Protein AF-A0A352LZF1-F1 (afdb_monomer_lite)

pLDDT: mean 71.46, std 20.77, range [22.31, 94.44]

Foldseek 3Di:
DDCPDPPPPPPDDDDDDDPDDPPPPPQLLCQCVPPHDVSLVVLLVVLLVCVVVVVLVVSLVSLVSSVRNPPPVSVVVCCVQQVSLLSNLSSCVSVVVLVSSLVSLVVCLLPALSSLLSNLVSCVVVLVLVVNVVSCPSVVDLPPDDHSNCVNDCVPVRSSLSSLLSQLSSLVSDPDDPVSLVSNVVSLVVNVVPDDPPPDPDPVSVVSNVVSVVVNPDD

Secondary structure (DSSP, 8-state):
-----SSSSSS------------TT--GGGHHHHHHHHHHHHHHHHHHHHHHTT-HHHHHHHHHHHHTT--HHHHHHHHHHH-HHHHHHHHHHHTT-HHHHHHHHHTTTTT-HHHHHHHHHHHHHHT-HHHHHHHTTT-TTGGG---TTTTT--S-TTHHHHHHHHHHHHHHHS---HHHHHHHHHHHHHHHHH--TTT---HHHHHHHHHHHHHHH--

Radius of gyration: 19.44 Å; chains: 1; bounding box: 55×42×48 Å

Structure (mmCIF, N/CA/C/O backbone):
data_AF-A0A352LZF1-F1
#
_entry.id   AF-A0A352LZF1-F1
#
loop_
_atom_site.group_PDB
_atom_site.id
_atom_site.type_symbol
_atom_site.label_atom_id
_atom_site.label_alt_id
_atom_site.label_comp_id
_atom_site.label_asym_id
_atom_site.label_entity_id
_atom_site.label_seq_id
_atom_site.pdbx_PDB_ins_code
_atom_site.Cartn_x
_atom_site.Cartn_y
_atom_site.Cartn_z
_atom_site.occupancy
_atom_site.B_iso_or_equiv
_atom_site.auth_seq_id
_atom_site.auth_comp_id
_atom_site.auth_asym_id
_atom_site.auth_atom_id
_atom_site.pdbx_PDB_model_num
ATOM 1 N N . MET A 1 1 ? -31.158 -10.469 12.201 1.00 31.23 1 MET A N 1
ATOM 2 C CA . MET A 1 1 ? -30.566 -11.363 11.182 1.00 31.23 1 MET A CA 1
ATOM 3 C C . MET A 1 1 ? -29.660 -10.508 10.314 1.00 31.23 1 MET A C 1
ATOM 5 O O . MET A 1 1 ? -30.127 -9.525 9.759 1.00 31.23 1 MET A O 1
ATOM 9 N N . ARG A 1 2 ? -28.351 -10.776 10.367 1.00 32.62 2 ARG A N 1
ATOM 10 C CA . ARG A 1 2 ? -27.276 -9.949 9.797 1.00 32.62 2 ARG A CA 1
ATOM 11 C C . ARG A 1 2 ? -27.271 -10.082 8.274 1.00 32.62 2 ARG A C 1
ATOM 13 O O . ARG A 1 2 ? -27.079 -11.184 7.767 1.00 32.62 2 ARG A O 1
ATOM 20 N N . ASN A 1 3 ? -27.461 -8.966 7.573 1.00 28.36 3 ASN A N 1
ATOM 21 C CA . ASN A 1 3 ? -27.308 -8.857 6.124 1.00 28.36 3 ASN A CA 1
ATOM 22 C C . ASN A 1 3 ? -25.836 -9.078 5.735 1.00 28.36 3 ASN A C 1
ATOM 24 O O . ASN A 1 3 ? -25.074 -8.134 5.569 1.00 28.36 3 ASN A O 1
ATOM 28 N N . ASN A 1 4 ? -25.439 -10.339 5.574 1.00 32.72 4 ASN A N 1
ATOM 29 C CA . ASN A 1 4 ? -24.130 -10.753 5.056 1.00 32.72 4 ASN A CA 1
ATOM 30 C C . ASN A 1 4 ? -24.046 -10.682 3.513 1.00 32.72 4 ASN A C 1
ATOM 32 O O . ASN A 1 4 ? -23.219 -11.365 2.921 1.00 32.72 4 ASN A O 1
ATOM 36 N N . PHE A 1 5 ? -24.901 -9.905 2.841 1.00 32.06 5 PHE A N 1
ATOM 37 C CA . PHE A 1 5 ? -25.119 -10.056 1.394 1.00 32.06 5 PHE A CA 1
ATOM 38 C C . PHE A 1 5 ? -24.524 -8.959 0.500 1.00 32.06 5 PHE A C 1
ATOM 40 O O . PHE A 1 5 ? -24.598 -9.082 -0.716 1.00 32.06 5 PHE A O 1
ATOM 47 N N . PHE A 1 6 ? -23.908 -7.910 1.058 1.00 29.72 6 PHE A N 1
ATOM 48 C CA . PHE A 1 6 ? -23.415 -6.783 0.247 1.00 29.72 6 PHE A CA 1
ATOM 49 C C . PHE A 1 6 ? -21.896 -6.736 0.024 1.00 29.72 6 PHE A C 1
ATOM 51 O O . PHE A 1 6 ? -21.447 -5.974 -0.825 1.00 29.72 6 PHE A O 1
ATOM 58 N N . LEU A 1 7 ? -21.097 -7.557 0.718 1.00 34.00 7 LEU A N 1
ATOM 59 C CA . LEU A 1 7 ? -19.628 -7.478 0.630 1.00 34.00 7 LEU A CA 1
ATOM 60 C C . LEU A 1 7 ? -18.993 -8.429 -0.401 1.00 34.00 7 LEU A C 1
ATOM 62 O O . LEU A 1 7 ? -17.784 -8.403 -0.597 1.00 34.00 7 LEU A O 1
ATOM 66 N N . THR A 1 8 ? -19.786 -9.276 -1.059 1.00 33.69 8 THR A N 1
ATOM 67 C CA . THR A 1 8 ? -19.284 -10.334 -1.958 1.00 33.69 8 THR A CA 1
ATOM 68 C C . THR A 1 8 ? -19.383 -9.971 -3.445 1.00 33.69 8 THR A C 1
ATOM 70 O O . THR A 1 8 ? -18.874 -10.703 -4.286 1.00 33.69 8 THR A O 1
ATOM 73 N N . LEU A 1 9 ? -20.015 -8.843 -3.791 1.00 29.75 9 LEU A N 1
ATOM 74 C CA . LEU A 1 9 ? -20.452 -8.532 -5.162 1.00 29.75 9 LEU A CA 1
ATOM 75 C C . LEU A 1 9 ? -19.549 -7.564 -5.952 1.00 29.75 9 LEU A C 1
ATOM 77 O O . LEU A 1 9 ? -19.931 -7.144 -7.037 1.00 29.75 9 LEU A O 1
ATOM 81 N N . LEU A 1 10 ? -18.344 -7.247 -5.462 1.00 33.12 10 LEU A N 1
ATOM 82 C CA . LEU A 1 10 ? -17.377 -6.398 -6.186 1.00 33.12 10 LEU A CA 1
ATOM 83 C C . LEU A 1 10 ? -16.006 -7.053 -6.448 1.00 33.12 10 LEU A C 1
ATOM 85 O O . LEU A 1 10 ? -15.121 -6.386 -6.967 1.00 33.12 10 LEU A O 1
ATOM 89 N N . PHE A 1 11 ? -15.822 -8.343 -6.131 1.00 34.44 11 PHE A N 1
ATOM 90 C CA . PHE A 1 11 ? -14.497 -8.993 -6.180 1.00 34.44 11 PHE A CA 1
ATOM 91 C C . PHE A 1 11 ? -14.403 -10.314 -6.965 1.00 34.44 11 PHE A C 1
ATOM 93 O O . PHE A 1 11 ? -13.319 -10.883 -7.039 1.00 34.44 11 PHE A O 1
ATOM 100 N N . PHE A 1 12 ? -15.486 -10.819 -7.567 1.00 35.50 12 PHE A N 1
ATOM 101 C CA . PHE A 1 12 ? -15.472 -12.141 -8.211 1.00 35.50 12 PHE A CA 1
ATOM 102 C C . PHE A 1 12 ? -16.016 -12.140 -9.642 1.00 35.50 12 PHE A C 1
ATOM 104 O O . PHE A 1 12 ? -17.206 -12.331 -9.873 1.00 35.50 12 PHE A O 1
ATOM 111 N N . SER A 1 13 ? -15.101 -12.030 -10.602 1.00 26.08 13 SER A N 1
ATOM 112 C CA . SER A 1 13 ? -15.199 -12.633 -11.939 1.00 26.08 13 SER A CA 1
ATOM 113 C C . SER A 1 13 ? -13.826 -12.533 -12.608 1.00 26.08 13 SER A C 1
ATOM 115 O O . SER A 1 13 ? -13.277 -11.442 -12.643 1.00 26.08 13 SER A O 1
ATOM 117 N N . LEU A 1 14 ? -13.201 -13.546 -13.196 1.00 28.53 14 LEU A N 1
ATOM 118 C CA . LEU A 1 14 ? -13.430 -14.984 -13.301 1.00 28.53 14 LEU A CA 1
ATOM 119 C C . LEU A 1 14 ? -12.108 -15.538 -13.870 1.00 28.53 14 LEU A C 1
ATOM 121 O O . LEU A 1 14 ? -11.497 -14.922 -14.738 1.00 28.53 14 LEU A O 1
ATOM 125 N N . PHE A 1 15 ? -11.662 -16.673 -13.344 1.00 31.55 15 PHE A N 1
ATOM 126 C CA . PHE A 1 15 ? -10.419 -17.360 -13.684 1.00 31.55 15 PHE A CA 1
ATOM 127 C C . PHE A 1 15 ? -10.352 -17.840 -15.144 1.00 31.55 15 PHE A C 1
ATOM 129 O O . PHE A 1 15 ? -11.295 -18.459 -15.632 1.00 31.55 15 PHE A O 1
ATOM 136 N N . ALA A 1 16 ? -9.166 -17.713 -15.749 1.00 25.42 16 ALA A N 1
ATOM 137 C CA . ALA A 1 16 ? -8.570 -18.727 -16.623 1.00 25.42 16 ALA A CA 1
ATOM 138 C C . ALA A 1 16 ? -7.035 -18.580 -16.581 1.00 25.42 16 ALA A C 1
ATOM 140 O O . ALA A 1 16 ? -6.449 -17.755 -17.277 1.00 25.42 16 ALA A O 1
ATOM 141 N N . ILE A 1 17 ? -6.386 -19.366 -15.718 1.00 31.47 17 ILE A N 1
ATOM 142 C CA . ILE A 1 17 ? -4.925 -19.477 -15.646 1.00 31.47 17 ILE A CA 1
ATOM 143 C C . ILE A 1 17 ? -4.467 -20.293 -16.856 1.00 31.47 17 ILE A C 1
ATOM 145 O O . ILE A 1 17 ? -4.649 -21.508 -16.907 1.00 31.47 17 ILE A O 1
ATOM 149 N N . SER A 1 18 ? -3.868 -19.619 -17.833 1.00 22.31 18 SER A N 1
ATOM 150 C CA . SER A 1 18 ? -2.993 -20.261 -18.808 1.00 22.31 18 SER A CA 1
ATOM 151 C C . SER A 1 18 ? -1.633 -20.464 -18.144 1.00 22.31 18 SER A C 1
ATOM 153 O O . SER A 1 18 ? -0.875 -19.510 -17.978 1.00 22.31 18 SER A O 1
ATOM 155 N N . CYS A 1 19 ? -1.311 -21.703 -17.764 1.00 27.88 19 CYS A N 1
ATOM 156 C CA . CYS A 1 19 ? 0.053 -22.112 -17.437 1.00 27.88 19 CYS A CA 1
ATOM 157 C C . CYS A 1 19 ? 0.935 -22.021 -18.693 1.00 27.88 19 CYS A C 1
ATOM 159 O O . CYS A 1 19 ? 1.209 -23.037 -19.329 1.00 27.88 19 CYS A O 1
ATOM 161 N N . ASN A 1 20 ? 1.399 -20.825 -19.053 1.00 26.30 20 ASN A N 1
ATOM 162 C CA . ASN A 1 20 ? 2.531 -20.710 -19.960 1.00 26.30 20 ASN A CA 1
ATOM 163 C C . ASN A 1 20 ? 3.813 -20.767 -19.136 1.00 26.30 20 ASN A C 1
ATOM 165 O O . ASN A 1 20 ? 4.087 -19.901 -18.307 1.00 26.30 20 ASN A O 1
ATOM 169 N N . LYS A 1 21 ? 4.572 -21.843 -19.372 1.00 26.28 21 LYS A N 1
ATOM 170 C CA . LYS A 1 21 ? 6.002 -21.942 -19.082 1.00 26.28 21 LYS A CA 1
ATOM 171 C C . LYS A 1 21 ? 6.657 -20.605 -19.427 1.00 26.28 21 LYS A C 1
ATOM 173 O O . LYS A 1 21 ? 6.619 -20.187 -20.580 1.00 26.28 21 LYS A O 1
ATOM 178 N N . ILE A 1 22 ? 7.247 -19.959 -18.430 1.00 32.88 22 ILE A N 1
ATOM 179 C CA . ILE A 1 22 ? 8.225 -18.902 -18.662 1.00 32.88 22 ILE A CA 1
ATOM 180 C C . ILE A 1 22 ? 9.409 -19.600 -19.333 1.00 32.88 22 ILE A C 1
ATOM 182 O O . ILE A 1 22 ? 10.084 -20.414 -18.698 1.00 32.88 22 ILE A O 1
ATOM 186 N N . ASP A 1 23 ? 9.581 -19.364 -20.634 1.00 27.83 23 ASP A N 1
ATOM 187 C CA . ASP A 1 23 ? 10.744 -19.827 -21.381 1.00 27.83 23 ASP A CA 1
ATOM 188 C C . ASP A 1 23 ? 12.005 -19.283 -20.706 1.00 27.83 23 ASP A C 1
ATOM 190 O O . ASP A 1 23 ? 12.178 -18.082 -20.495 1.00 27.83 23 ASP A O 1
ATOM 194 N N . THR A 1 24 ? 12.902 -20.195 -20.353 1.00 32.25 24 THR A N 1
ATOM 195 C CA . THR A 1 24 ? 14.164 -19.940 -19.647 1.00 32.25 24 THR A CA 1
ATOM 196 C C . THR A 1 24 ? 15.190 -19.125 -20.447 1.00 32.25 24 THR A C 1
ATOM 198 O O . THR A 1 24 ? 16.292 -18.897 -19.954 1.00 32.25 24 THR A O 1
ATOM 201 N N . ASP A 1 25 ? 14.833 -18.633 -21.636 1.00 32.09 25 ASP A N 1
ATOM 202 C CA . ASP A 1 25 ? 15.684 -17.778 -22.472 1.00 32.09 25 ASP A CA 1
ATOM 203 C C . ASP A 1 25 ? 15.512 -16.273 -22.189 1.00 32.09 25 ASP A C 1
ATOM 205 O O . ASP A 1 25 ? 16.363 -15.466 -22.571 1.00 32.09 25 ASP A O 1
ATOM 209 N N . SER A 1 26 ? 14.477 -15.871 -21.444 1.00 37.47 26 SER A N 1
ATOM 210 C CA . SER A 1 26 ? 14.280 -14.493 -20.972 1.00 37.47 26 SER A CA 1
ATOM 211 C C . SER A 1 26 ? 14.726 -14.343 -19.516 1.00 37.47 26 SER A C 1
ATOM 213 O O . SER A 1 26 ? 13.911 -14.139 -18.619 1.00 37.47 26 SER A O 1
ATOM 215 N N . ASN A 1 27 ? 16.026 -14.492 -19.257 1.00 37.56 27 ASN A N 1
ATOM 216 C CA . ASN A 1 27 ? 16.577 -14.270 -17.921 1.00 37.56 27 ASN A CA 1
ATOM 217 C C . ASN A 1 27 ? 16.612 -12.750 -17.614 1.00 37.56 27 ASN A C 1
ATOM 219 O O . ASN A 1 27 ? 17.311 -12.016 -18.323 1.00 37.56 27 ASN A O 1
ATOM 223 N N . PRO A 1 28 ? 15.900 -12.249 -16.583 1.00 43.88 28 PRO A N 1
ATOM 224 C CA . PRO A 1 28 ? 15.832 -10.818 -16.264 1.00 43.88 28 PRO A CA 1
ATOM 225 C C . PRO A 1 28 ? 17.163 -10.188 -15.820 1.00 43.88 28 PRO A C 1
ATOM 227 O O . PRO A 1 28 ? 17.314 -8.968 -15.850 1.00 43.88 28 PRO A O 1
ATOM 230 N N . SER A 1 29 ? 18.163 -11.018 -15.506 1.00 39.44 29 SER A N 1
ATOM 231 C CA . SER A 1 29 ? 19.534 -10.628 -15.137 1.00 39.44 29 SER A CA 1
ATOM 232 C C . SER A 1 29 ? 20.309 -9.846 -16.203 1.00 39.44 29 SER A C 1
ATOM 234 O O . SER A 1 29 ? 21.428 -9.401 -15.952 1.00 39.44 29 SER A O 1
ATOM 236 N N . ARG A 1 30 ? 19.742 -9.643 -17.400 1.00 45.12 30 ARG A N 1
ATOM 237 C CA . ARG A 1 30 ? 20.410 -8.947 -18.511 1.00 45.12 30 ARG A CA 1
ATOM 238 C C . ARG A 1 30 ? 20.048 -7.478 -18.702 1.00 45.12 30 ARG A C 1
ATOM 240 O O . ARG A 1 30 ? 20.739 -6.825 -19.481 1.00 45.12 30 ARG A O 1
ATOM 247 N N . LEU A 1 31 ? 19.038 -6.928 -18.023 1.00 49.06 31 LEU A N 1
ATOM 248 C CA . LEU A 1 31 ? 18.665 -5.517 -18.231 1.00 49.06 31 LEU A CA 1
ATOM 249 C C . LEU A 1 31 ? 19.827 -4.560 -17.919 1.00 49.06 31 LEU A C 1
ATOM 251 O O . LEU A 1 31 ? 20.108 -3.661 -18.713 1.00 49.06 31 LEU A O 1
ATOM 255 N N . PHE A 1 32 ? 20.579 -4.823 -16.845 1.00 45.81 32 PHE A N 1
ATOM 256 C CA . PHE A 1 32 ? 21.753 -4.014 -16.513 1.00 45.81 32 PHE A CA 1
ATOM 257 C C . PHE A 1 32 ? 22.969 -4.341 -17.393 1.00 45.81 32 PHE A C 1
ATOM 259 O O . PHE A 1 32 ? 23.707 -3.443 -17.796 1.00 45.81 32 PHE A O 1
ATOM 266 N N . GLN A 1 33 ? 23.150 -5.615 -17.758 1.00 49.00 33 GLN A N 1
ATOM 267 C CA . GLN A 1 33 ? 24.306 -6.065 -18.542 1.00 49.00 33 GLN A CA 1
ATOM 268 C C . GLN A 1 33 ? 24.241 -5.703 -20.040 1.00 49.00 33 GLN A C 1
ATOM 270 O O . GLN A 1 33 ? 25.281 -5.717 -20.693 1.00 49.00 33 GLN A O 1
ATOM 275 N N . ALA A 1 34 ? 23.067 -5.369 -20.597 1.00 54.44 34 ALA A N 1
ATOM 276 C CA . ALA A 1 34 ? 22.904 -5.087 -22.031 1.00 54.44 34 ALA A CA 1
ATOM 277 C C . ALA A 1 34 ? 22.717 -3.597 -22.395 1.00 54.44 34 ALA A C 1
ATOM 279 O O . ALA A 1 34 ? 23.062 -3.215 -23.512 1.00 54.44 34 ALA A O 1
ATOM 280 N N . GLY A 1 35 ? 22.179 -2.756 -21.497 1.00 57.94 35 GLY A N 1
ATOM 281 C CA . GLY A 1 35 ? 21.773 -1.373 -21.826 1.00 57.94 35 GLY A CA 1
ATOM 282 C C . GLY A 1 35 ? 22.287 -0.264 -20.898 1.00 57.94 35 GLY A C 1
ATOM 283 O O . GLY A 1 35 ? 22.115 0.916 -21.207 1.00 57.94 35 GLY A O 1
ATOM 284 N N . GLY A 1 36 ? 22.924 -0.610 -19.774 1.00 71.31 36 GLY A N 1
ATOM 285 C CA . GLY A 1 36 ? 23.429 0.354 -18.793 1.00 71.31 36 GLY A CA 1
ATOM 286 C C . GLY A 1 36 ? 22.337 1.089 -17.997 1.00 71.31 36 GLY A C 1
ATOM 287 O O . GLY A 1 36 ? 21.150 0.750 -18.031 1.00 71.31 36 GLY A O 1
ATOM 288 N N . ARG A 1 37 ? 22.751 2.122 -17.252 1.00 77.00 37 ARG A N 1
ATOM 289 C CA . ARG A 1 37 ? 21.896 2.837 -16.289 1.00 77.00 37 ARG A CA 1
ATOM 290 C C . ARG A 1 37 ? 20.695 3.538 -16.930 1.00 77.00 37 ARG A C 1
ATOM 292 O O . ARG A 1 37 ? 19.580 3.373 -16.453 1.00 77.00 37 ARG A O 1
ATOM 299 N N . ALA A 1 38 ? 20.895 4.254 -18.037 1.00 79.38 38 ALA A N 1
ATOM 300 C CA . ALA A 1 38 ? 19.817 4.986 -18.710 1.00 79.38 38 ALA A CA 1
ATOM 301 C C . ALA A 1 38 ? 18.698 4.057 -19.222 1.00 79.38 38 ALA A C 1
ATOM 303 O O . ALA A 1 38 ? 17.519 4.391 -19.128 1.00 79.38 38 ALA A O 1
ATOM 304 N N . ALA A 1 39 ? 19.051 2.865 -19.717 1.00 78.44 39 ALA A N 1
ATOM 305 C CA . ALA A 1 39 ? 18.064 1.863 -20.116 1.00 78.44 39 ALA A CA 1
ATOM 306 C C . ALA A 1 39 ? 17.275 1.332 -18.908 1.00 78.44 39 ALA A C 1
ATOM 308 O O . ALA A 1 39 ? 16.065 1.141 -18.995 1.00 78.44 39 ALA A O 1
ATOM 309 N N . SER A 1 40 ? 17.947 1.153 -17.769 1.00 79.56 40 SER A N 1
ATOM 310 C CA . SER A 1 40 ? 17.309 0.716 -16.523 1.00 79.56 40 SER A CA 1
ATOM 311 C C . SER A 1 40 ? 16.360 1.782 -15.957 1.00 79.56 40 SER A C 1
ATOM 313 O O . SER A 1 40 ? 15.260 1.452 -15.525 1.00 79.56 40 SER A O 1
ATOM 315 N N . GLU A 1 41 ? 16.726 3.066 -16.026 1.00 83.06 41 GLU A N 1
ATOM 316 C CA . GLU A 1 41 ? 15.846 4.187 -15.654 1.00 83.06 41 GLU A CA 1
ATOM 317 C C . GLU A 1 41 ? 14.623 4.280 -16.584 1.00 83.06 41 GLU A C 1
ATOM 319 O O . GLU A 1 41 ? 13.495 4.449 -16.116 1.00 83.06 41 GLU A O 1
ATOM 324 N N . SER A 1 42 ? 14.815 4.084 -17.895 1.00 85.00 42 SER A N 1
ATOM 325 C CA . SER A 1 42 ? 13.712 4.013 -18.865 1.00 85.00 42 SER A CA 1
ATOM 326 C C . SER A 1 42 ? 12.750 2.865 -18.545 1.00 85.00 42 SER A C 1
ATOM 328 O O . SER A 1 42 ? 11.535 3.061 -18.529 1.00 85.00 42 SER A O 1
ATOM 330 N N . ALA A 1 43 ? 13.282 1.684 -18.214 1.00 86.38 43 ALA A N 1
ATOM 331 C CA . ALA A 1 43 ? 12.479 0.515 -17.862 1.00 86.38 43 ALA A CA 1
ATOM 332 C C . ALA A 1 43 ? 11.615 0.746 -16.607 1.00 86.38 43 ALA A C 1
ATOM 334 O O . ALA A 1 43 ? 10.465 0.302 -16.562 1.00 86.38 43 ALA A O 1
ATOM 335 N N . VAL A 1 44 ? 12.117 1.496 -15.615 1.00 87.88 44 VAL A N 1
ATOM 336 C CA . VAL A 1 44 ? 11.325 1.916 -14.441 1.00 87.88 44 VAL A CA 1
ATOM 337 C C . VAL A 1 44 ? 10.137 2.779 -14.888 1.00 87.88 44 VAL A C 1
ATOM 339 O O . VAL A 1 44 ? 9.000 2.534 -14.481 1.00 87.88 44 VAL A O 1
ATOM 342 N N . GLY A 1 45 ? 10.372 3.760 -15.767 1.00 86.19 45 GLY A N 1
ATOM 343 C CA . GLY A 1 45 ? 9.321 4.628 -16.310 1.00 86.19 45 GLY A CA 1
ATOM 344 C C . GLY A 1 45 ? 8.262 3.874 -17.125 1.00 86.19 45 GLY A C 1
ATOM 345 O O . GLY A 1 45 ? 7.063 4.149 -17.011 1.00 86.19 45 GLY A O 1
ATOM 346 N N . GLU A 1 46 ? 8.675 2.881 -17.910 1.00 88.69 46 GLU A N 1
ATOM 347 C CA . GLU A 1 46 ? 7.769 2.015 -18.673 1.00 88.69 46 GLU A CA 1
ATOM 348 C C . GLU A 1 46 ? 6.911 1.117 -17.772 1.00 88.69 46 GLU A C 1
ATOM 350 O O . GLU A 1 46 ? 5.725 0.902 -18.054 1.00 88.69 46 GLU A O 1
ATOM 355 N N . ALA A 1 47 ? 7.481 0.612 -16.674 1.00 89.75 47 ALA A N 1
ATOM 356 C CA . ALA A 1 47 ? 6.751 -0.172 -15.684 1.00 89.75 47 ALA A CA 1
ATOM 357 C C . ALA A 1 47 ? 5.626 0.660 -15.045 1.00 89.75 47 ALA A C 1
ATOM 359 O O . ALA A 1 47 ? 4.463 0.246 -15.058 1.00 89.75 47 ALA A O 1
ATOM 360 N N . TRP A 1 48 ? 5.935 1.886 -14.607 1.00 88.19 48 TRP A N 1
ATOM 361 C CA . TRP A 1 48 ? 4.938 2.837 -14.102 1.00 88.19 48 TRP A CA 1
ATOM 362 C C . TRP A 1 48 ? 3.870 3.185 -15.136 1.00 88.19 48 TRP A C 1
ATOM 364 O O . TRP A 1 48 ? 2.680 3.186 -14.825 1.00 88.19 48 TRP A O 1
ATOM 374 N N . SER A 1 49 ? 4.276 3.439 -16.380 1.00 88.88 49 SER A N 1
ATOM 375 C CA . SER A 1 49 ? 3.341 3.749 -17.468 1.00 88.88 49 SER A CA 1
ATOM 376 C C . SER A 1 49 ? 2.353 2.605 -17.709 1.00 88.88 49 SER A C 1
ATOM 378 O O . SER A 1 49 ? 1.166 2.846 -17.919 1.00 88.88 49 SER A O 1
ATOM 380 N N . SER A 1 50 ? 2.821 1.358 -17.611 1.00 88.44 50 SER A N 1
ATOM 381 C CA . SER A 1 50 ? 1.979 0.162 -17.756 1.00 88.44 50 SER A CA 1
ATOM 382 C C . SER A 1 50 ? 0.987 0.025 -16.601 1.00 88.44 50 SER A C 1
ATOM 384 O O . SER A 1 50 ? -0.190 -0.253 -16.831 1.00 88.44 50 SER A O 1
ATOM 386 N N . LEU A 1 51 ? 1.431 0.304 -15.369 1.00 87.06 51 LEU A N 1
ATOM 387 C CA . LEU A 1 51 ? 0.555 0.314 -14.199 1.00 87.06 51 LEU A CA 1
ATOM 388 C C . LEU A 1 51 ? -0.566 1.350 -14.358 1.00 87.06 51 LEU A C 1
ATOM 390 O O . LEU A 1 51 ? -1.730 1.031 -14.117 1.00 87.06 51 LEU A O 1
ATOM 394 N N . TYR A 1 52 ? -0.239 2.564 -14.811 1.00 85.94 52 TYR A N 1
ATOM 395 C CA . TYR A 1 52 ? -1.226 3.623 -15.047 1.00 85.94 52 TYR A CA 1
ATOM 396 C C . TYR A 1 52 ? -2.168 3.345 -16.217 1.00 85.94 52 TYR A C 1
ATOM 398 O O . TYR A 1 52 ? -3.306 3.810 -16.198 1.00 85.94 52 TYR A O 1
ATOM 406 N N . ALA A 1 53 ? -1.726 2.569 -17.205 1.00 88.19 53 ALA A N 1
ATOM 407 C CA . ALA A 1 53 ? -2.569 2.106 -18.302 1.00 88.19 53 ALA A CA 1
ATOM 408 C C . ALA A 1 53 ? -3.543 0.982 -17.890 1.00 88.19 53 ALA A C 1
ATOM 410 O O . ALA A 1 53 ? -4.411 0.619 -18.680 1.00 88.19 53 ALA A O 1
ATOM 411 N N . GLY A 1 54 ? -3.419 0.437 -16.673 1.00 85.69 54 GLY A N 1
ATOM 412 C CA . GLY A 1 54 ? -4.260 -0.655 -16.174 1.00 85.69 54 GLY A CA 1
ATOM 413 C C . GLY A 1 54 ? -3.779 -2.056 -16.561 1.00 85.69 54 GLY A C 1
ATOM 414 O O . GLY A 1 54 ? -4.429 -3.040 -16.218 1.00 85.69 54 GLY A O 1
ATOM 415 N N . ASP A 1 55 ? -2.636 -2.175 -17.242 1.00 90.75 55 ASP A N 1
ATOM 416 C CA . ASP A 1 55 ? -2.049 -3.466 -17.607 1.00 90.75 55 ASP A CA 1
ATOM 417 C C . ASP A 1 55 ? -1.162 -3.983 -16.465 1.00 90.75 55 ASP A C 1
ATOM 419 O O . ASP A 1 55 ? 0.064 -3.849 -16.460 1.00 90.75 55 ASP A O 1
ATOM 423 N N . HIS A 1 56 ? -1.818 -4.500 -15.427 1.00 90.75 56 HIS A N 1
ATOM 424 C CA . HIS A 1 56 ? -1.188 -4.820 -14.148 1.00 90.75 56 HIS A CA 1
ATOM 425 C C . HIS A 1 56 ? -0.209 -6.000 -14.218 1.00 90.75 56 HIS A C 1
ATOM 427 O O . HIS A 1 56 ? 0.830 -5.957 -13.561 1.00 90.75 56 HIS A O 1
ATOM 433 N N . GLU A 1 57 ? -0.485 -7.014 -15.043 1.00 91.44 57 GLU A N 1
ATOM 434 C CA . GLU A 1 57 ? 0.439 -8.139 -15.253 1.00 91.44 57 GLU A CA 1
ATOM 435 C C . GLU A 1 57 ? 1.668 -7.706 -16.057 1.00 91.44 57 GLU A C 1
ATOM 437 O O . GLU A 1 57 ? 2.797 -8.031 -15.683 1.00 91.44 57 GLU A O 1
ATOM 442 N N . ALA A 1 58 ? 1.494 -6.899 -17.114 1.00 90.06 58 ALA A N 1
ATOM 443 C CA . ALA A 1 58 ? 2.643 -6.374 -17.848 1.00 90.06 58 ALA A CA 1
ATOM 444 C C . ALA A 1 58 ? 3.477 -5.413 -16.991 1.00 90.06 58 ALA A C 1
ATOM 446 O O . ALA A 1 58 ? 4.707 -5.429 -17.070 1.00 90.06 58 ALA A O 1
ATOM 447 N N . ALA A 1 59 ? 2.832 -4.591 -16.159 1.00 90.94 59 ALA A N 1
ATOM 448 C CA . ALA A 1 59 ? 3.521 -3.746 -15.190 1.00 90.94 59 ALA A CA 1
ATOM 449 C C . ALA A 1 59 ? 4.330 -4.590 -14.198 1.00 90.94 59 ALA A C 1
ATOM 451 O O . ALA A 1 59 ? 5.522 -4.342 -14.021 1.00 90.94 59 ALA A O 1
ATOM 452 N N . ALA A 1 60 ? 3.721 -5.629 -13.615 1.00 91.50 60 ALA A N 1
ATOM 453 C CA . ALA A 1 60 ? 4.392 -6.542 -12.696 1.00 91.50 60 ALA A CA 1
ATOM 454 C C . ALA A 1 60 ? 5.604 -7.223 -13.352 1.00 91.50 60 ALA A C 1
ATOM 456 O O . ALA A 1 60 ? 6.675 -7.264 -12.751 1.00 91.50 60 ALA A O 1
ATOM 457 N N . ALA A 1 61 ? 5.476 -7.688 -14.598 1.00 89.62 61 ALA A N 1
ATOM 458 C CA . ALA A 1 61 ? 6.584 -8.280 -15.345 1.00 89.62 61 ALA A CA 1
ATOM 459 C C . ALA A 1 61 ? 7.730 -7.281 -15.586 1.00 89.62 61 ALA A C 1
ATOM 461 O O . ALA A 1 61 ? 8.895 -7.623 -15.389 1.00 89.62 61 ALA A O 1
ATOM 462 N N . LYS A 1 62 ? 7.417 -6.034 -15.961 1.00 89.81 62 LYS A N 1
ATOM 463 C CA . LYS A 1 62 ? 8.420 -4.975 -16.172 1.00 89.81 62 LYS A CA 1
ATOM 464 C C . LYS A 1 62 ? 9.135 -4.599 -14.877 1.00 89.81 62 LYS A C 1
ATOM 466 O O . LYS A 1 62 ? 10.360 -4.527 -14.861 1.00 89.81 62 LYS A O 1
ATOM 471 N N . PHE A 1 63 ? 8.399 -4.436 -13.779 1.00 91.06 63 PHE A N 1
ATOM 472 C CA . PHE A 1 63 ? 8.990 -4.194 -12.463 1.00 91.06 63 PHE A CA 1
ATOM 473 C C . PHE A 1 63 ? 9.880 -5.356 -12.004 1.00 91.06 63 PHE A C 1
ATOM 475 O O . PHE A 1 63 ? 11.006 -5.127 -11.563 1.00 91.06 63 PHE A O 1
ATOM 482 N N . ALA A 1 64 ? 9.414 -6.599 -12.156 1.00 90.44 64 ALA A N 1
ATOM 483 C CA . ALA A 1 64 ? 10.202 -7.788 -11.847 1.00 90.44 64 ALA A CA 1
ATOM 484 C C . ALA A 1 64 ? 11.487 -7.849 -12.683 1.00 90.44 64 ALA A C 1
ATOM 486 O O . ALA A 1 64 ? 12.531 -8.248 -12.173 1.00 90.44 64 ALA A O 1
ATOM 487 N N . ALA A 1 65 ? 11.431 -7.413 -13.944 1.00 85.00 65 ALA A N 1
ATOM 488 C CA . ALA A 1 65 ? 12.596 -7.388 -14.808 1.00 85.00 65 ALA A CA 1
ATOM 489 C C . ALA A 1 65 ? 13.652 -6.374 -14.342 1.00 85.00 65 ALA A C 1
ATOM 491 O O . ALA A 1 65 ? 14.834 -6.707 -14.295 1.00 85.00 65 ALA A O 1
ATOM 492 N N . VAL A 1 66 ? 13.226 -5.177 -13.920 1.00 84.50 66 VAL A N 1
ATOM 493 C CA . VAL A 1 66 ? 14.123 -4.172 -13.325 1.00 84.50 66 VAL A CA 1
ATOM 494 C C . VAL A 1 66 ? 14.747 -4.695 -12.030 1.00 84.50 66 VAL A C 1
ATOM 496 O O . VAL A 1 66 ? 15.953 -4.598 -11.851 1.00 84.50 66 VAL A O 1
ATOM 499 N N . LEU A 1 67 ? 13.957 -5.297 -11.138 1.00 84.44 67 LEU A N 1
ATOM 500 C CA . LEU A 1 67 ? 14.469 -5.851 -9.877 1.00 84.44 67 LEU A CA 1
ATOM 501 C C . LEU A 1 67 ? 15.379 -7.069 -10.083 1.00 84.44 67 LEU A C 1
ATOM 503 O O . LEU A 1 67 ? 16.281 -7.314 -9.287 1.00 84.44 67 LEU A O 1
ATOM 507 N N . GLY A 1 68 ? 15.152 -7.836 -11.147 1.00 78.56 68 GLY A N 1
ATOM 508 C CA . GLY A 1 68 ? 15.965 -8.987 -11.518 1.00 78.56 68 GLY A CA 1
ATOM 509 C C . GLY A 1 68 ? 17.270 -8.632 -12.230 1.00 78.56 68 GLY A C 1
ATOM 510 O O . GLY A 1 68 ? 18.024 -9.549 -12.542 1.00 78.56 68 GLY A O 1
ATOM 511 N N . SER A 1 69 ? 17.554 -7.346 -12.485 1.00 71.75 69 SER A N 1
ATOM 512 C CA . SER A 1 69 ? 18.727 -6.899 -13.248 1.00 71.75 69 SER A CA 1
ATOM 513 C C . SER A 1 69 ? 20.065 -7.119 -12.530 1.00 71.75 69 SER A C 1
ATOM 515 O O . SER A 1 69 ? 21.103 -7.131 -13.190 1.00 71.75 69 SER A O 1
ATOM 517 N N . GLY A 1 70 ? 20.043 -7.301 -11.204 1.00 65.69 70 GLY A N 1
ATOM 518 C CA . GLY A 1 70 ? 21.214 -7.625 -10.381 1.00 65.69 70 GLY A CA 1
ATOM 519 C C . GLY A 1 70 ? 22.089 -6.440 -9.951 1.00 65.69 70 GLY A C 1
ATOM 520 O O . GLY A 1 70 ? 23.151 -6.681 -9.387 1.00 65.69 70 GLY A O 1
ATOM 521 N N . ASP A 1 71 ? 21.674 -5.190 -10.192 1.00 80.19 71 ASP A N 1
ATOM 522 C CA . ASP A 1 71 ? 22.347 -4.000 -9.642 1.00 80.19 71 ASP A CA 1
ATOM 523 C C . ASP A 1 71 ? 21.627 -3.536 -8.366 1.00 80.19 71 ASP A C 1
ATOM 525 O O . ASP A 1 71 ? 20.611 -2.840 -8.416 1.00 80.19 71 ASP A O 1
ATOM 529 N N . GLU A 1 72 ? 22.137 -3.975 -7.215 1.00 80.38 72 GLU A N 1
ATOM 530 C CA . GLU A 1 72 ? 21.544 -3.689 -5.905 1.00 80.38 72 GLU A CA 1
ATOM 531 C C . GLU A 1 72 ? 21.588 -2.199 -5.542 1.00 80.38 72 GLU A C 1
ATOM 533 O O . GLU A 1 72 ? 20.625 -1.699 -4.956 1.00 80.38 72 GLU A O 1
ATOM 538 N N . ASP A 1 73 ? 22.644 -1.481 -5.937 1.00 81.69 73 ASP A N 1
ATOM 539 C CA . ASP A 1 73 ? 22.801 -0.049 -5.661 1.00 81.69 73 ASP A CA 1
ATOM 540 C C . ASP A 1 73 ? 21.773 0.760 -6.458 1.00 81.69 73 ASP A C 1
ATOM 542 O O . ASP A 1 73 ? 21.064 1.604 -5.905 1.00 81.69 73 ASP A O 1
ATOM 546 N N . PHE A 1 74 ? 21.619 0.445 -7.747 1.00 83.69 74 PHE A N 1
ATOM 547 C CA . PHE A 1 74 ? 20.584 1.032 -8.590 1.00 83.69 74 PHE A CA 1
ATOM 548 C C . PHE A 1 74 ? 19.182 0.718 -8.062 1.00 83.69 74 PHE A C 1
ATOM 550 O O . PHE A 1 74 ? 18.337 1.610 -7.978 1.00 83.69 74 PHE A O 1
ATOM 557 N N . ILE A 1 75 ? 18.916 -0.537 -7.687 1.00 82.88 75 ILE A N 1
ATOM 558 C CA . ILE A 1 75 ? 17.615 -0.944 -7.147 1.00 82.88 75 ILE A CA 1
ATOM 559 C C . ILE A 1 75 ? 17.313 -0.191 -5.852 1.00 82.88 75 ILE A C 1
ATOM 561 O O . ILE A 1 75 ? 16.191 0.292 -5.695 1.00 82.88 75 ILE A O 1
ATOM 565 N N . ALA A 1 76 ? 18.277 -0.074 -4.936 1.00 80.94 76 ALA A N 1
ATOM 566 C CA . ALA A 1 76 ? 18.115 0.660 -3.685 1.00 80.94 76 ALA A CA 1
ATOM 567 C C . ALA A 1 76 ? 17.849 2.151 -3.939 1.00 80.94 76 ALA A C 1
ATOM 569 O O . ALA A 1 76 ? 16.918 2.717 -3.359 1.00 80.94 76 ALA A O 1
ATOM 570 N N . GLU A 1 77 ? 18.601 2.764 -4.856 1.00 82.00 77 GLU A N 1
ATOM 571 C CA . GLU A 1 77 ? 18.423 4.157 -5.261 1.00 82.00 77 GLU A CA 1
ATOM 572 C C . GLU A 1 77 ? 17.038 4.393 -5.877 1.00 82.00 77 GLU A C 1
ATOM 574 O O . GLU A 1 77 ? 16.300 5.266 -5.425 1.00 82.00 77 GLU A O 1
ATOM 579 N N . GLN A 1 78 ? 16.630 3.588 -6.862 1.00 82.31 78 GLN A N 1
ATOM 580 C CA . GLN A 1 78 ? 15.330 3.740 -7.523 1.00 82.31 78 GLN A CA 1
ATOM 581 C C . GLN A 1 78 ? 14.162 3.417 -6.598 1.00 82.31 78 GLN A C 1
ATOM 583 O O . GLN A 1 78 ? 13.122 4.069 -6.665 1.00 82.31 78 GLN A O 1
ATOM 588 N N . SER A 1 79 ? 14.327 2.450 -5.702 1.00 79.06 79 SER A N 1
ATOM 589 C CA . SER A 1 79 ? 13.374 2.177 -4.626 1.00 79.06 79 SER A CA 1
ATOM 590 C C . SER A 1 79 ? 13.170 3.423 -3.758 1.00 79.06 79 SER A C 1
ATOM 592 O O . SER A 1 79 ? 12.037 3.844 -3.540 1.00 79.06 79 SER A O 1
ATOM 594 N N . ALA A 1 80 ? 14.261 4.091 -3.370 1.00 75.19 80 ALA A N 1
ATOM 595 C CA . ALA A 1 80 ? 14.231 5.319 -2.580 1.00 75.19 80 ALA A CA 1
ATOM 596 C C . ALA A 1 80 ? 13.877 6.600 -3.363 1.00 75.19 80 ALA A C 1
ATOM 598 O O . ALA A 1 80 ? 13.538 7.597 -2.730 1.00 75.19 80 ALA A O 1
ATOM 599 N N . ALA A 1 81 ? 13.955 6.620 -4.694 1.00 74.88 81 ALA A N 1
ATOM 600 C CA . ALA A 1 81 ? 13.675 7.808 -5.510 1.00 74.88 81 ALA A CA 1
ATOM 601 C C . ALA A 1 81 ? 12.319 7.754 -6.232 1.00 74.88 81 ALA A C 1
ATOM 603 O O . ALA A 1 81 ? 11.729 8.790 -6.542 1.00 74.88 81 ALA A O 1
ATOM 604 N N . THR A 1 82 ? 11.827 6.550 -6.527 1.00 72.38 82 THR A N 1
ATOM 605 C CA . THR A 1 82 ? 10.651 6.335 -7.386 1.00 72.38 82 THR A CA 1
ATOM 606 C C . THR A 1 82 ? 9.627 5.369 -6.799 1.00 72.38 82 THR A C 1
ATOM 608 O O . THR A 1 82 ? 8.569 5.193 -7.396 1.00 72.38 82 THR A O 1
A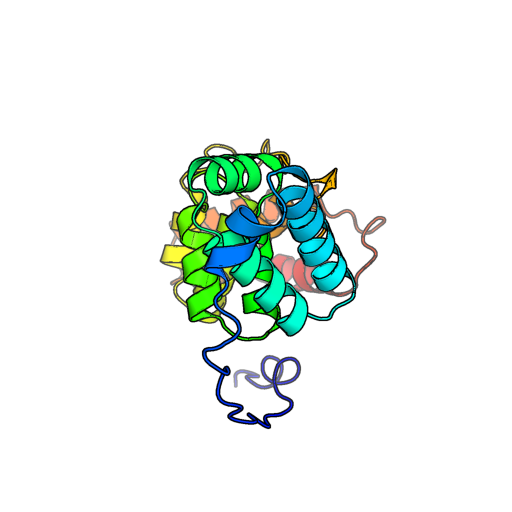TOM 611 N N . GLY A 1 83 ? 9.916 4.739 -5.655 1.00 79.69 83 GLY A N 1
ATOM 612 C CA . GLY A 1 83 ? 9.057 3.704 -5.087 1.00 79.69 83 GLY A CA 1
ATOM 613 C C . GLY A 1 83 ? 9.015 2.445 -5.953 1.00 79.69 83 GLY A C 1
ATOM 614 O O . GLY A 1 83 ? 7.947 1.871 -6.134 1.00 79.69 83 GLY A O 1
ATOM 615 N N . LEU A 1 84 ? 10.145 2.023 -6.532 1.00 86.06 84 LEU A N 1
ATOM 616 C CA . LEU A 1 84 ? 10.228 0.875 -7.448 1.00 86.06 84 LEU A CA 1
ATOM 617 C C . LEU A 1 84 ? 9.526 -0.386 -6.907 1.00 86.06 84 LEU A C 1
ATOM 619 O O . LEU A 1 84 ? 8.691 -0.977 -7.594 1.00 86.06 84 LEU A O 1
ATOM 623 N N . ARG A 1 85 ? 9.844 -0.797 -5.671 1.00 87.62 85 ARG A N 1
ATOM 624 C CA . ARG A 1 85 ? 9.232 -1.980 -5.042 1.00 87.62 85 ARG A CA 1
ATOM 625 C C . ARG A 1 85 ? 7.780 -1.735 -4.655 1.00 87.62 85 ARG A C 1
ATOM 627 O O . ARG A 1 85 ? 6.951 -2.611 -4.876 1.00 87.62 85 ARG A O 1
ATOM 634 N N . CYS A 1 86 ? 7.449 -0.540 -4.175 1.00 87.62 86 CYS A N 1
ATOM 635 C CA . CYS A 1 86 ? 6.065 -0.115 -3.977 1.00 87.62 86 CYS A CA 1
ATOM 636 C C . CYS A 1 86 ? 5.219 -0.264 -5.260 1.00 87.62 86 CYS A C 1
ATOM 638 O O . CYS A 1 86 ? 4.178 -0.920 -5.247 1.00 87.62 86 CYS A O 1
ATOM 640 N N . GLY A 1 87 ? 5.687 0.254 -6.400 1.00 88.81 87 GLY A N 1
ATOM 641 C CA . GLY A 1 87 ? 5.019 0.127 -7.700 1.00 88.81 87 GLY A CA 1
ATOM 642 C C . GLY A 1 87 ? 4.855 -1.317 -8.153 1.00 88.81 87 GLY A C 1
ATOM 643 O O . GLY A 1 87 ? 3.789 -1.702 -8.649 1.00 88.81 87 GLY A O 1
ATOM 644 N N . PHE A 1 88 ? 5.870 -2.145 -7.901 1.00 91.81 88 PHE A N 1
ATOM 645 C CA . PHE A 1 88 ? 5.765 -3.579 -8.122 1.00 91.81 88 PHE A CA 1
ATOM 646 C C . PHE A 1 88 ? 4.674 -4.210 -7.250 1.00 91.81 88 PHE A C 1
ATOM 648 O O . PHE A 1 88 ? 3.802 -4.906 -7.769 1.00 91.81 88 PHE A O 1
ATOM 655 N N . GLY A 1 89 ? 4.669 -3.909 -5.949 1.00 91.69 89 GLY A N 1
ATOM 656 C CA . GLY A 1 89 ? 3.668 -4.383 -4.997 1.00 91.69 89 GLY A CA 1
ATOM 657 C C . GLY A 1 89 ? 2.245 -4.015 -5.414 1.00 91.69 89 GLY A C 1
ATOM 658 O O . GLY A 1 89 ? 1.371 -4.878 -5.438 1.00 91.69 89 GLY A O 1
ATOM 659 N N . TYR A 1 90 ? 2.002 -2.771 -5.839 1.00 90.19 90 TYR A N 1
ATOM 660 C CA . TYR A 1 90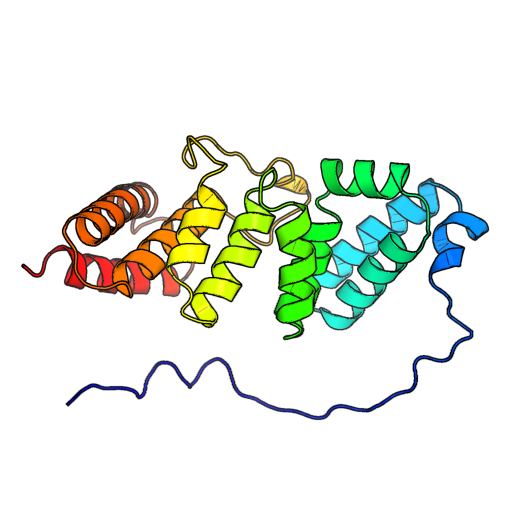 ? 0.680 -2.357 -6.324 1.00 90.19 90 TYR A CA 1
ATOM 661 C C . TYR A 1 90 ? 0.291 -3.027 -7.643 1.00 90.19 90 TYR A C 1
ATOM 663 O O . TYR A 1 90 ? -0.881 -3.353 -7.826 1.00 90.19 90 TYR A O 1
ATOM 671 N N . SER A 1 91 ? 1.248 -3.279 -8.538 1.00 91.56 91 SER A N 1
ATOM 672 C CA . SER A 1 91 ? 0.994 -4.033 -9.772 1.00 91.56 91 SER A CA 1
ATOM 673 C C . SER A 1 91 ? 0.573 -5.472 -9.457 1.00 91.56 91 SER A C 1
ATOM 675 O O . SER A 1 91 ? -0.451 -5.938 -9.952 1.00 91.56 91 SER A O 1
ATOM 677 N N . LEU A 1 92 ? 1.299 -6.141 -8.555 1.00 93.19 92 LEU A N 1
ATOM 678 C CA . LEU A 1 92 ? 0.985 -7.490 -8.076 1.00 93.19 92 LEU A CA 1
ATOM 679 C C . LEU A 1 92 ? -0.370 -7.543 -7.363 1.00 93.19 92 LEU A C 1
ATOM 681 O O . LEU A 1 92 ? -1.177 -8.427 -7.642 1.00 93.19 92 LEU A O 1
ATOM 685 N N . LEU A 1 93 ? -0.651 -6.578 -6.483 1.00 89.31 93 LEU A N 1
ATOM 686 C CA . LEU A 1 93 ? -1.919 -6.487 -5.760 1.00 89.31 93 LEU A CA 1
ATOM 687 C C . LEU A 1 93 ? -3.097 -6.349 -6.731 1.00 89.31 93 LEU A C 1
ATOM 689 O O . LEU A 1 93 ? -4.099 -7.048 -6.598 1.00 89.31 93 LEU A O 1
ATOM 693 N N . ARG A 1 94 ? -2.974 -5.473 -7.736 1.00 88.00 94 ARG A N 1
ATOM 694 C CA . ARG A 1 94 ? -4.005 -5.265 -8.765 1.00 88.00 94 ARG A CA 1
ATOM 695 C C . ARG A 1 94 ? -4.165 -6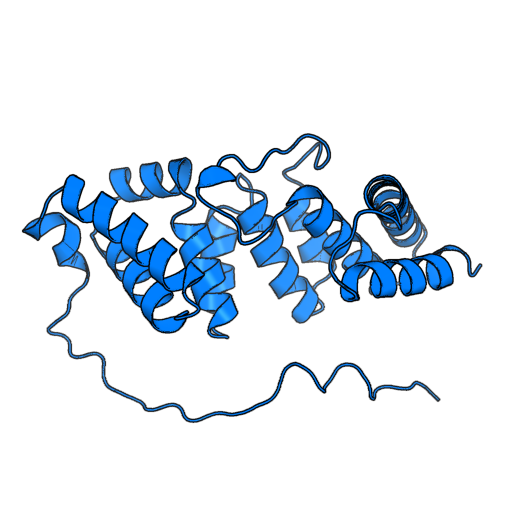.471 -9.698 1.00 88.00 94 ARG A C 1
ATOM 697 O O . ARG A 1 94 ? -5.254 -6.676 -10.222 1.00 88.00 94 ARG A O 1
ATOM 704 N N . ALA A 1 95 ? -3.118 -7.280 -9.857 1.00 85.94 95 ALA A N 1
ATOM 705 C CA . ALA A 1 95 ? -3.156 -8.573 -10.539 1.00 85.94 95 ALA A CA 1
ATOM 706 C C . ALA A 1 95 ? -3.673 -9.729 -9.647 1.00 85.94 95 ALA A C 1
ATOM 708 O O . ALA A 1 95 ? -3.774 -10.865 -10.099 1.00 85.94 95 ALA A O 1
ATOM 709 N N . GLY A 1 96 ? -4.009 -9.471 -8.376 1.00 85.00 96 GLY A N 1
ATOM 710 C CA . GLY A 1 96 ? -4.513 -10.480 -7.435 1.00 85.00 96 GLY A CA 1
ATOM 711 C C . GLY A 1 96 ? -3.434 -11.357 -6.785 1.00 85.00 96 GLY A C 1
ATOM 712 O O . GLY A 1 96 ? -3.755 -12.329 -6.099 1.00 85.00 96 GLY A O 1
ATOM 713 N N . ARG A 1 97 ? -2.151 -11.022 -6.958 1.00 89.62 97 ARG A N 1
ATOM 714 C CA . ARG A 1 97 ? -0.990 -11.754 -6.422 1.00 89.62 97 ARG A CA 1
ATOM 715 C C . ARG A 1 97 ? -0.622 -11.238 -5.028 1.00 89.62 97 ARG A C 1
ATOM 717 O O . ARG A 1 97 ? 0.441 -10.663 -4.809 1.00 89.62 97 ARG A O 1
ATOM 724 N N . ASN A 1 98 ? -1.540 -11.422 -4.079 1.00 90.12 98 ASN A N 1
ATOM 725 C CA . ASN A 1 98 ? -1.509 -10.753 -2.771 1.00 90.12 98 ASN A CA 1
ATOM 726 C C . ASN A 1 98 ? -0.296 -11.114 -1.897 1.00 90.12 98 ASN A C 1
ATOM 728 O O . ASN A 1 98 ? 0.232 -10.243 -1.214 1.00 90.12 98 ASN A O 1
ATOM 732 N N . ASP A 1 99 ? 0.157 -12.370 -1.892 1.00 93.19 99 ASP A N 1
ATOM 733 C CA . ASP A 1 99 ? 1.324 -12.773 -1.089 1.00 93.19 99 ASP A CA 1
ATOM 734 C C . ASP A 1 99 ? 2.616 -12.136 -1.608 1.00 93.19 99 ASP A C 1
ATOM 736 O O . ASP A 1 99 ? 3.429 -11.631 -0.835 1.00 93.19 99 ASP A O 1
ATOM 740 N N . GLU A 1 100 ? 2.775 -12.098 -2.929 1.00 93.62 100 GLU A N 1
ATOM 741 C CA . GLU A 1 100 ? 3.925 -11.468 -3.571 1.00 93.62 100 GLU A CA 1
ATOM 742 C C . GLU A 1 100 ? 3.887 -9.951 -3.395 1.00 93.62 100 GLU A C 1
ATOM 744 O O . GLU A 1 100 ? 4.912 -9.344 -3.096 1.00 93.62 100 GLU A O 1
ATOM 749 N N . ALA A 1 101 ? 2.704 -9.343 -3.519 1.00 93.81 101 ALA A N 1
ATOM 750 C CA . ALA A 1 101 ? 2.509 -7.925 -3.249 1.00 93.81 101 ALA A CA 1
ATOM 751 C C . ALA A 1 101 ? 2.903 -7.571 -1.811 1.00 93.81 101 ALA A C 1
ATOM 753 O O . ALA A 1 101 ? 3.665 -6.628 -1.600 1.00 93.81 101 ALA A O 1
ATOM 754 N N . LEU A 1 102 ? 2.434 -8.359 -0.835 1.00 93.94 102 LEU A N 1
ATOM 755 C CA . LEU A 1 102 ? 2.770 -8.169 0.572 1.00 93.94 102 LEU A CA 1
ATOM 756 C C . LEU A 1 102 ? 4.284 -8.229 0.786 1.00 93.94 102 LEU A C 1
ATOM 758 O O . LEU A 1 102 ? 4.832 -7.336 1.419 1.00 93.94 102 LEU A O 1
ATOM 762 N N . TYR A 1 103 ? 4.969 -9.215 0.201 1.00 93.19 103 TYR A N 1
ATOM 763 C CA . TYR A 1 103 ? 6.427 -9.309 0.287 1.00 93.19 103 TYR A CA 1
ATOM 764 C C . TYR A 1 103 ? 7.134 -8.043 -0.230 1.00 93.19 103 TYR A C 1
ATOM 766 O O . TYR A 1 103 ? 8.076 -7.567 0.404 1.00 93.19 103 TYR A O 1
ATOM 774 N N . GLN A 1 104 ? 6.675 -7.465 -1.348 1.00 91.00 104 GLN A N 1
ATOM 775 C CA . GLN A 1 104 ? 7.269 -6.226 -1.866 1.00 91.00 104 GLN A CA 1
ATOM 776 C C . GLN A 1 104 ? 7.006 -5.026 -0.955 1.00 91.00 104 GLN A C 1
ATOM 778 O O . GLN A 1 104 ? 7.909 -4.221 -0.736 1.00 91.00 104 GLN A O 1
ATOM 783 N N . PHE A 1 105 ? 5.791 -4.908 -0.414 1.00 91.50 105 PHE A N 1
ATOM 784 C CA . PHE A 1 105 ? 5.433 -3.811 0.481 1.00 91.50 105 PHE A CA 1
ATOM 785 C C . PHE A 1 105 ? 6.197 -3.862 1.804 1.00 91.50 105 PHE A C 1
ATOM 787 O O . PHE A 1 105 ? 6.729 -2.842 2.235 1.00 91.50 105 PHE A O 1
ATOM 794 N N . GLU A 1 106 ? 6.304 -5.038 2.422 1.00 90.69 106 GLU A N 1
ATOM 795 C CA . GLU A 1 106 ? 7.003 -5.236 3.700 1.00 90.69 106 GLU A CA 1
ATOM 796 C C . GLU A 1 106 ? 8.463 -4.774 3.658 1.00 90.69 106 GLU A C 1
ATOM 798 O O . GLU A 1 106 ? 8.983 -4.277 4.651 1.00 90.69 106 GLU A O 1
ATOM 803 N N . PHE A 1 107 ? 9.115 -4.856 2.496 1.00 86.00 107 PHE A N 1
ATOM 804 C CA . PHE A 1 107 ? 10.496 -4.404 2.332 1.00 86.00 107 PHE A CA 1
ATOM 805 C C . PHE A 1 107 ? 10.679 -2.893 2.570 1.00 86.00 107 PHE A C 1
ATOM 807 O O . PHE A 1 107 ? 11.769 -2.434 2.914 1.00 86.00 107 PHE A O 1
ATOM 814 N N . GLU A 1 108 ? 9.633 -2.094 2.352 1.00 83.94 108 GLU A N 1
ATOM 815 C CA . GLU A 1 108 ? 9.694 -0.629 2.439 1.00 83.94 108 GLU A CA 1
ATOM 816 C C . GLU A 1 108 ? 8.710 -0.035 3.447 1.00 83.94 108 GLU A C 1
ATOM 818 O O . GLU A 1 108 ? 8.734 1.175 3.662 1.00 83.94 108 GLU A O 1
ATOM 823 N N . ALA A 1 109 ? 7.863 -0.859 4.068 1.00 85.69 109 ALA A N 1
ATOM 824 C CA . ALA A 1 109 ? 6.745 -0.409 4.892 1.00 85.69 109 ALA A CA 1
ATOM 825 C C . ALA A 1 109 ? 7.171 0.478 6.072 1.00 85.69 109 ALA A C 1
ATOM 827 O O . ALA A 1 109 ? 6.437 1.392 6.414 1.00 85.69 109 ALA A O 1
ATOM 828 N N . ASP A 1 110 ? 8.364 0.289 6.638 1.00 85.31 110 ASP A N 1
ATOM 829 C CA . ASP A 1 110 ? 8.834 1.090 7.782 1.00 85.31 110 ASP A CA 1
ATOM 830 C C . ASP A 1 110 ? 9.350 2.489 7.398 1.00 85.31 110 ASP A C 1
ATOM 832 O O . ASP A 1 110 ? 9.605 3.322 8.264 1.00 85.31 110 ASP A O 1
ATOM 836 N N . ARG A 1 111 ? 9.548 2.756 6.101 1.00 81.69 111 ARG A N 1
ATOM 837 C CA . ARG A 1 111 ? 10.118 4.021 5.598 1.00 81.69 111 ARG A CA 1
ATOM 838 C C . ARG A 1 111 ? 9.285 4.692 4.512 1.00 81.69 111 ARG A C 1
ATOM 840 O O . ARG A 1 111 ? 9.550 5.841 4.175 1.00 81.69 111 ARG A O 1
ATOM 847 N N . LEU A 1 112 ? 8.312 3.977 3.948 1.00 83.50 112 LEU A N 1
ATOM 848 C CA . LEU A 1 112 ? 7.453 4.456 2.877 1.00 83.50 112 LEU A CA 1
ATOM 849 C C . LEU A 1 112 ? 5.983 4.176 3.190 1.00 83.50 112 LEU A C 1
ATOM 851 O O . LEU A 1 112 ? 5.532 3.027 3.157 1.00 83.50 112 LEU A O 1
ATOM 855 N N . ILE A 1 113 ? 5.227 5.244 3.449 1.00 84.50 113 ILE A N 1
ATOM 856 C CA . ILE A 1 113 ? 3.827 5.154 3.874 1.00 84.50 113 ILE A CA 1
ATOM 857 C C . ILE A 1 113 ? 2.943 4.478 2.818 1.00 84.50 113 ILE A C 1
ATOM 859 O O . ILE A 1 113 ? 2.021 3.751 3.161 1.00 84.50 113 ILE A O 1
ATOM 863 N N . GLU A 1 114 ? 3.238 4.627 1.531 1.00 85.12 114 GLU A N 1
ATOM 864 C CA . GLU A 1 114 ? 2.502 3.983 0.441 1.00 85.12 114 GLU A CA 1
ATOM 865 C C . GLU A 1 114 ? 2.636 2.463 0.462 1.00 85.12 114 GLU A C 1
ATOM 867 O O . GLU A 1 114 ? 1.657 1.755 0.205 1.00 85.12 114 GLU A O 1
ATOM 872 N N . SER A 1 115 ? 3.824 1.965 0.806 1.00 88.31 115 SER A N 1
ATOM 873 C CA . SE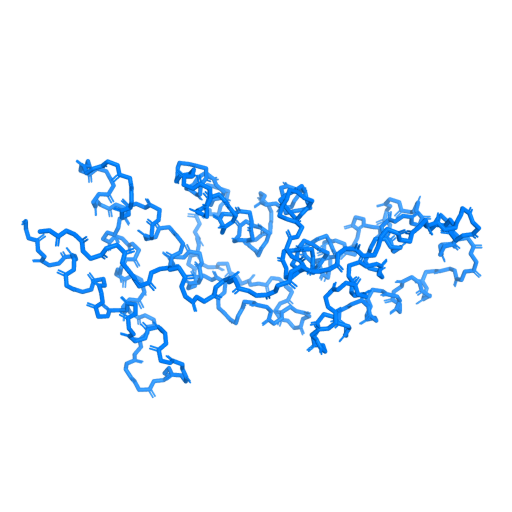R A 1 115 ? 4.053 0.537 1.017 1.00 88.31 115 SER A CA 1
ATOM 874 C C . SER A 1 115 ? 3.372 0.067 2.300 1.00 88.31 115 SER A C 1
ATOM 876 O O . SER A 1 115 ? 2.728 -0.980 2.291 1.00 88.31 115 SER A O 1
ATOM 878 N N . ALA A 1 116 ? 3.407 0.865 3.372 1.00 90.31 116 ALA A N 1
ATOM 879 C CA . ALA A 1 116 ? 2.664 0.569 4.597 1.00 90.31 116 ALA A CA 1
ATOM 880 C C . ALA A 1 116 ? 1.148 0.466 4.347 1.00 90.31 116 ALA A C 1
ATOM 882 O O . ALA A 1 116 ? 0.517 -0.480 4.810 1.00 90.31 116 ALA A O 1
ATOM 883 N N . ILE A 1 117 ? 0.574 1.380 3.555 1.00 89.06 117 ILE A N 1
ATOM 884 C CA . ILE A 1 117 ? -0.831 1.355 3.113 1.00 89.06 117 ILE A CA 1
ATOM 885 C C . ILE A 1 117 ? -1.125 0.075 2.327 1.00 89.06 117 ILE A C 1
ATOM 887 O O . ILE A 1 117 ? -2.119 -0.596 2.608 1.00 89.06 117 ILE A O 1
ATOM 891 N N . GLY A 1 118 ? -0.259 -0.286 1.375 1.00 89.62 118 GLY A N 1
ATOM 892 C CA . GLY A 1 118 ? -0.404 -1.501 0.573 1.00 89.62 118 GLY A CA 1
ATOM 893 C C . GLY A 1 118 ? -0.415 -2.768 1.433 1.00 89.62 118 GLY A C 1
ATOM 894 O O . GLY A 1 118 ? -1.338 -3.579 1.332 1.00 89.62 118 GLY A O 1
ATOM 895 N N . ALA A 1 119 ? 0.560 -2.907 2.336 1.00 93.88 119 ALA A N 1
ATOM 896 C CA . ALA A 1 119 ? 0.637 -4.025 3.275 1.00 93.88 119 ALA A CA 1
ATOM 897 C C . ALA A 1 119 ? -0.565 -4.055 4.233 1.00 93.88 119 ALA A C 1
ATOM 899 O O . ALA A 1 119 ? -1.218 -5.090 4.385 1.00 93.88 119 ALA A O 1
ATOM 900 N N . ALA A 1 120 ? -0.913 -2.915 4.837 1.00 91.88 120 ALA A N 1
ATOM 901 C CA . ALA A 1 120 ? -2.038 -2.807 5.760 1.00 91.88 120 ALA A CA 1
ATOM 902 C C . ALA A 1 120 ? -3.375 -3.136 5.079 1.00 91.88 120 ALA A C 1
ATOM 904 O O . ALA A 1 120 ? -4.221 -3.790 5.682 1.00 91.88 120 ALA A O 1
ATOM 905 N N . GLY A 1 121 ? -3.558 -2.762 3.809 1.00 88.50 121 GLY A N 1
ATOM 906 C CA . GLY A 1 121 ? -4.728 -3.146 3.020 1.00 88.50 121 GLY A CA 1
ATOM 907 C C . GLY A 1 121 ? -4.856 -4.664 2.845 1.00 88.50 121 GLY A C 1
ATOM 908 O O . GLY A 1 121 ? -5.951 -5.214 2.983 1.00 88.50 121 GLY A O 1
ATOM 909 N N . ILE A 1 122 ? -3.739 -5.361 2.610 1.00 91.19 122 ILE A N 1
ATOM 910 C CA . ILE A 1 122 ? -3.712 -6.829 2.518 1.00 91.19 122 ILE A CA 1
ATOM 911 C C . ILE A 1 122 ? -4.032 -7.462 3.877 1.00 91.19 122 ILE A C 1
ATOM 913 O O . ILE A 1 122 ? -4.882 -8.353 3.949 1.00 91.19 122 ILE A O 1
ATOM 917 N N . TYR A 1 123 ? -3.422 -6.985 4.965 1.00 94.06 123 TYR A N 1
ATOM 918 C CA . TYR A 1 123 ? -3.728 -7.468 6.315 1.00 94.06 123 TYR A CA 1
ATOM 919 C C . TYR A 1 123 ? -5.188 -7.232 6.706 1.00 94.06 123 TYR A C 1
ATOM 921 O O . TYR A 1 123 ? -5.825 -8.115 7.285 1.00 94.06 123 TYR A O 1
ATOM 929 N N . LEU A 1 124 ? -5.760 -6.087 6.327 1.00 89.12 124 LEU A N 1
ATOM 930 C CA . LEU A 1 124 ? -7.167 -5.776 6.555 1.00 89.12 124 LEU A CA 1
ATOM 931 C C . LEU A 1 124 ? -8.068 -6.790 5.840 1.00 89.12 124 LEU A C 1
ATOM 933 O O . LEU A 1 124 ? -8.995 -7.326 6.451 1.00 89.12 124 LEU A O 1
ATOM 937 N N . ALA A 1 125 ? -7.763 -7.115 4.579 1.00 86.56 125 ALA A N 1
ATOM 938 C CA . ALA A 1 125 ? -8.490 -8.125 3.809 1.00 86.56 125 ALA A CA 1
ATOM 939 C C . ALA A 1 125 ? -8.384 -9.532 4.430 1.00 86.56 125 ALA A C 1
ATOM 941 O O . ALA A 1 125 ? -9.357 -10.292 4.416 1.00 86.56 125 ALA A O 1
ATOM 942 N N . ARG A 1 126 ? -7.236 -9.860 5.036 1.00 91.06 126 ARG A N 1
ATOM 943 C CA . ARG A 1 126 ? -7.009 -11.111 5.786 1.00 91.06 126 ARG A CA 1
ATOM 944 C C . ARG A 1 126 ? -7.605 -11.116 7.192 1.00 91.06 126 ARG A C 1
ATOM 946 O O . ARG A 1 126 ? -7.622 -12.161 7.835 1.00 91.06 126 ARG A O 1
ATOM 953 N N . ARG A 1 127 ? -8.162 -9.988 7.646 1.00 91.94 127 ARG A N 1
ATOM 954 C CA . ARG A 1 127 ? -8.700 -9.779 9.002 1.00 91.94 127 ARG A CA 1
ATOM 955 C C . ARG A 1 127 ? -7.635 -9.789 10.101 1.00 91.94 127 ARG A C 1
ATOM 957 O O . ARG A 1 127 ? -7.930 -10.045 11.266 1.00 91.94 127 ARG A O 1
ATOM 964 N N . GLU A 1 128 ? -6.403 -9.463 9.738 1.00 94.44 128 GLU A N 1
ATOM 965 C CA . GLU A 1 128 ? -5.251 -9.347 10.629 1.00 94.44 128 GLU A CA 1
ATOM 966 C C . GLU A 1 128 ? -5.131 -7.894 11.124 1.00 94.44 128 GLU A C 1
ATOM 968 O O . GLU A 1 128 ? -4.177 -7.169 10.846 1.00 94.44 128 GLU A O 1
ATOM 973 N N . TYR A 1 129 ? -6.149 -7.421 11.847 1.00 90.81 129 TYR A N 1
ATOM 974 C CA . TYR A 1 129 ? -6.305 -5.993 12.164 1.00 90.81 129 TYR A CA 1
ATOM 975 C C . TY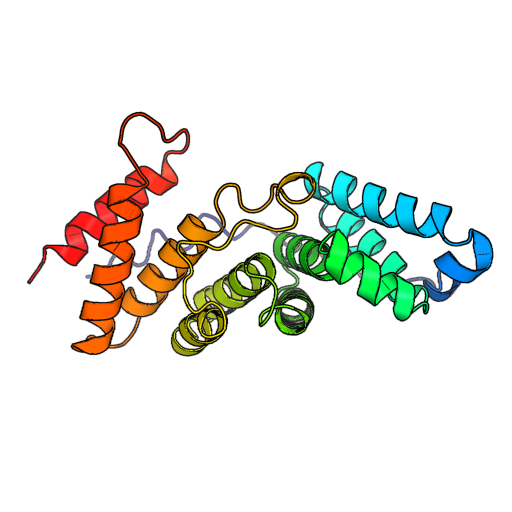R A 1 129 ? -5.163 -5.417 13.013 1.00 90.81 129 TYR A C 1
ATOM 977 O O . TYR A 1 129 ? -4.803 -4.254 12.858 1.00 90.81 129 TYR A O 1
ATOM 985 N N . ALA A 1 130 ? -4.562 -6.230 13.885 1.00 91.62 130 ALA A N 1
ATOM 986 C CA . ALA A 1 130 ? -3.419 -5.816 14.698 1.00 91.62 130 ALA A CA 1
ATOM 987 C C . ALA A 1 130 ? -2.131 -5.631 13.874 1.00 91.62 130 ALA A C 1
ATOM 989 O O . ALA A 1 130 ? -1.239 -4.893 14.288 1.00 91.62 130 ALA A O 1
ATOM 990 N N . GLU A 1 131 ? -2.003 -6.304 12.725 1.00 93.56 131 GLU A N 1
ATOM 991 C CA . GLU A 1 131 ? -0.900 -6.049 11.789 1.00 93.56 131 GLU A CA 1
ATOM 992 C C . GLU A 1 131 ? -1.113 -4.719 11.061 1.00 93.56 131 GLU A C 1
ATOM 994 O O . GLU A 1 131 ? -0.160 -3.968 10.881 1.00 93.56 131 GLU A O 1
ATOM 999 N N . CYS A 1 132 ? -2.367 -4.376 10.734 1.00 90.38 132 CYS A N 1
ATOM 1000 C CA . CYS A 1 132 ? -2.702 -3.092 10.109 1.00 90.38 132 CYS A CA 1
ATOM 1001 C C . CYS A 1 132 ? -2.214 -1.914 10.961 1.00 90.38 132 CYS A C 1
ATOM 1003 O O . CYS A 1 132 ? -1.567 -1.014 10.443 1.00 90.38 132 CYS A O 1
ATOM 1005 N N . GLU A 1 133 ? -2.495 -1.938 12.268 1.00 89.75 133 GLU A N 1
ATOM 1006 C CA . GLU A 1 133 ? -2.022 -0.912 13.208 1.00 89.75 133 GLU A CA 1
ATOM 1007 C C . GLU A 1 133 ? -0.491 -0.860 13.267 1.00 89.75 133 GLU A C 1
ATOM 1009 O O . GLU A 1 133 ? 0.098 0.217 13.175 1.00 89.75 133 GLU A O 1
ATOM 1014 N N . ARG A 1 134 ? 0.164 -2.026 13.341 1.00 92.19 134 ARG A N 1
ATOM 1015 C CA . ARG A 1 134 ? 1.629 -2.115 13.386 1.00 92.19 134 ARG A CA 1
ATOM 1016 C C . ARG A 1 134 ? 2.311 -1.542 12.152 1.00 92.19 134 ARG A C 1
ATOM 1018 O O . ARG A 1 134 ? 3.353 -0.917 12.313 1.00 92.19 134 ARG A O 1
ATOM 1025 N N . LYS A 1 135 ? 1.733 -1.692 10.953 1.00 91.88 135 LYS A N 1
ATOM 1026 C CA . LYS A 1 135 ? 2.307 -1.111 9.724 1.00 91.88 135 LYS A CA 1
ATOM 1027 C C . LYS A 1 135 ? 2.473 0.406 9.805 1.00 91.88 135 LYS A C 1
ATOM 1029 O O . LYS A 1 135 ? 3.350 0.951 9.148 1.00 91.88 135 LYS A O 1
ATOM 1034 N N . PHE A 1 136 ? 1.663 1.086 10.614 1.00 89.06 136 PHE A N 1
ATOM 1035 C CA . PHE A 1 136 ? 1.727 2.537 10.746 1.00 89.06 136 PHE A CA 1
ATOM 1036 C C . PHE A 1 136 ? 2.549 3.020 11.950 1.00 89.06 136 PHE A C 1
ATOM 1038 O O . PHE A 1 136 ? 2.718 4.224 12.114 1.00 89.06 136 PHE A O 1
ATOM 1045 N N . ALA A 1 137 ? 3.105 2.114 12.763 1.00 86.31 137 ALA A N 1
ATOM 1046 C CA . ALA A 1 137 ? 3.850 2.470 13.974 1.00 86.31 137 ALA A CA 1
ATOM 1047 C C . ALA A 1 137 ? 5.143 3.259 13.695 1.00 86.31 137 ALA A C 1
ATOM 1049 O O . ALA A 1 137 ? 5.574 4.034 14.542 1.00 86.31 137 ALA A O 1
ATOM 1050 N N . ALA A 1 138 ? 5.746 3.086 12.513 1.00 83.69 138 ALA A N 1
ATOM 1051 C CA . ALA A 1 138 ? 6.934 3.833 12.097 1.00 83.69 138 ALA A CA 1
ATOM 1052 C C . ALA A 1 138 ? 6.631 5.296 11.708 1.00 83.69 138 ALA A C 1
ATOM 1054 O O . ALA A 1 138 ? 7.541 6.121 11.647 1.00 83.69 138 ALA A O 1
ATOM 1055 N N . PHE A 1 139 ? 5.359 5.640 11.477 1.00 83.12 139 PHE A N 1
ATOM 1056 C CA . PHE A 1 139 ? 4.927 6.964 11.028 1.00 83.12 139 PHE A CA 1
ATOM 1057 C C . PHE A 1 139 ? 4.349 7.743 12.205 1.00 83.12 139 PHE A C 1
ATOM 1059 O O . PHE A 1 139 ? 3.138 7.938 12.334 1.00 83.12 139 PHE A O 1
ATOM 1066 N N . ASP A 1 140 ? 5.263 8.196 13.065 1.00 67.44 140 ASP A N 1
ATOM 1067 C CA . ASP A 1 140 ? 5.012 8.861 14.351 1.00 67.44 140 ASP A CA 1
ATOM 1068 C C . ASP A 1 140 ? 3.992 10.015 14.245 1.00 67.44 140 ASP A C 1
ATOM 1070 O O . ASP A 1 140 ? 3.274 10.339 15.196 1.00 67.44 140 ASP A O 1
ATOM 1074 N N . LYS A 1 141 ? 3.887 10.636 13.060 1.00 68.00 141 LYS A N 1
ATOM 1075 C CA . LYS A 1 141 ? 2.835 11.597 12.728 1.00 68.00 141 LYS A CA 1
ATOM 1076 C C . LYS A 1 141 ? 2.362 11.440 11.284 1.00 68.00 141 LYS A C 1
ATOM 1078 O O . LYS A 1 141 ? 2.678 12.272 10.436 1.00 68.00 141 LYS A O 1
ATOM 1083 N N . LEU A 1 142 ? 1.490 10.456 11.054 1.00 66.12 142 LEU A N 1
ATOM 1084 C CA . LEU A 1 142 ? 0.722 10.281 9.806 1.00 66.12 142 LEU A CA 1
ATOM 1085 C C . LEU A 1 142 ? 0.186 11.601 9.212 1.00 66.12 142 LEU A C 1
ATOM 1087 O O . LEU A 1 142 ? 0.080 11.739 8.007 1.00 66.12 142 LEU A O 1
ATOM 1091 N N . TYR A 1 143 ? -0.110 12.609 10.035 1.00 59.16 143 TYR A N 1
ATOM 1092 C CA . TYR A 1 143 ? -0.624 13.913 9.604 1.00 59.16 143 TYR A CA 1
ATOM 1093 C C . TYR A 1 143 ? 0.352 14.792 8.802 1.00 59.16 143 TYR A C 1
ATOM 1095 O O . TYR A 1 143 ? -0.102 15.731 8.147 1.00 59.16 143 TYR A O 1
ATOM 1103 N N . TYR A 1 144 ? 1.661 14.535 8.871 1.00 60.34 144 TYR A N 1
ATOM 1104 C CA . TYR A 1 144 ? 2.691 15.349 8.207 1.00 60.34 144 TYR A CA 1
ATOM 1105 C C . TYR A 1 144 ? 3.427 14.611 7.093 1.00 60.34 144 TYR A C 1
ATOM 1107 O O . TYR A 1 144 ? 4.263 15.218 6.424 1.00 60.34 144 TYR A O 1
ATOM 1115 N N . GLU A 1 145 ? 3.111 13.337 6.869 1.00 64.44 145 GLU A N 1
ATOM 1116 C CA . GLU A 1 145 ? 3.756 12.567 5.818 1.00 64.44 145 GLU A CA 1
ATOM 1117 C C . GLU A 1 145 ? 3.263 13.065 4.460 1.00 64.44 145 GLU A C 1
ATOM 1119 O O . GLU A 1 145 ? 2.082 12.995 4.116 1.00 64.44 145 GLU A O 1
ATOM 1124 N N . SER A 1 146 ? 4.175 13.637 3.683 1.00 62.25 146 SER A N 1
ATOM 1125 C CA . SER A 1 146 ? 3.952 13.861 2.263 1.00 62.25 146 SER A CA 1
ATOM 1126 C C . SER A 1 146 ? 4.501 12.661 1.519 1.00 62.25 146 SER A C 1
ATOM 1128 O O . SER A 1 146 ? 5.647 12.292 1.763 1.00 62.25 146 SER A O 1
ATOM 1130 N N . SER A 1 147 ? 3.730 12.112 0.580 1.00 61.84 147 SER A N 1
ATOM 1131 C CA . SER A 1 147 ? 4.241 11.113 -0.359 1.00 61.84 147 SER A CA 1
ATOM 1132 C C . SER A 1 147 ? 5.536 11.646 -0.997 1.00 61.84 147 SER A C 1
ATOM 1134 O O . SER A 1 147 ? 5.470 12.611 -1.773 1.00 61.84 147 SER A O 1
ATOM 1136 N N . PRO A 1 148 ? 6.717 11.069 -0.691 1.00 59.91 148 PRO A N 1
ATOM 1137 C CA . PRO A 1 148 ? 7.983 11.545 -1.252 1.00 59.91 148 PRO A CA 1
ATOM 1138 C C . PRO A 1 148 ? 8.003 11.385 -2.779 1.00 59.91 148 PRO A C 1
ATOM 1140 O O . PRO A 1 148 ? 8.771 12.047 -3.477 1.00 59.91 148 PRO A O 1
ATOM 1143 N N . TYR A 1 149 ? 7.097 10.557 -3.307 1.00 58.56 149 TYR A N 1
ATOM 1144 C CA . TYR A 1 149 ? 6.966 10.233 -4.717 1.00 58.56 149 TYR A CA 1
ATOM 1145 C C . TYR A 1 149 ? 5.652 10.721 -5.326 1.00 58.56 149 TYR A C 1
ATOM 1147 O O . TYR A 1 149 ? 5.312 10.260 -6.406 1.00 58.56 149 TYR A O 1
ATOM 1155 N N . ALA A 1 150 ? 4.930 11.674 -4.722 1.00 54.75 150 ALA A N 1
ATOM 1156 C CA . ALA A 1 150 ? 3.592 12.103 -5.173 1.00 54.75 150 ALA A CA 1
ATOM 1157 C C . ALA A 1 150 ? 3.514 12.486 -6.667 1.00 54.75 150 ALA A C 1
ATOM 1159 O O . ALA A 1 150 ? 2.463 12.399 -7.302 1.00 54.75 150 ALA A O 1
ATOM 1160 N N . ARG A 1 151 ? 4.640 12.928 -7.247 1.00 52.25 151 ARG A N 1
ATOM 1161 C CA . ARG A 1 151 ? 4.764 13.235 -8.683 1.00 52.25 151 ARG A CA 1
ATOM 1162 C C . ARG A 1 151 ? 4.798 11.984 -9.569 1.00 52.25 151 ARG A C 1
ATOM 1164 O O . ARG A 1 151 ? 4.284 12.030 -10.682 1.00 52.25 151 ARG A O 1
ATOM 1171 N N . ASN A 1 152 ? 5.371 10.897 -9.061 1.00 50.00 152 ASN A N 1
ATOM 1172 C CA . ASN A 1 152 ? 5.587 9.621 -9.744 1.00 50.00 152 ASN A CA 1
ATOM 1173 C C . ASN A 1 152 ? 4.568 8.549 -9.333 1.00 50.00 152 ASN A C 1
ATOM 1175 O O . ASN A 1 152 ? 4.437 7.552 -10.036 1.00 50.00 152 ASN A O 1
ATOM 1179 N N . PHE A 1 153 ? 3.845 8.767 -8.230 1.00 57.81 153 PHE A N 1
ATOM 1180 C CA . PHE A 1 153 ? 2.949 7.822 -7.576 1.00 57.81 153 PHE A CA 1
ATOM 1181 C C . PHE A 1 153 ? 1.558 8.435 -7.364 1.00 57.81 153 PHE A C 1
ATOM 1183 O O . PHE A 1 153 ? 1.312 9.143 -6.392 1.00 57.81 153 PHE A O 1
ATOM 1190 N N . LYS A 1 154 ? 0.619 8.159 -8.277 1.00 59.31 154 LYS A N 1
ATOM 1191 C CA . LYS A 1 154 ? -0.788 8.599 -8.161 1.00 59.31 154 LYS A CA 1
ATOM 1192 C C . LYS A 1 154 ? -1.733 7.516 -7.637 1.00 59.31 154 LYS A C 1
ATOM 1194 O O . LYS A 1 154 ? -2.945 7.702 -7.679 1.00 59.31 154 LYS A O 1
ATOM 1199 N N . VAL A 1 155 ? -1.210 6.381 -7.167 1.00 55.62 155 VAL A N 1
ATOM 1200 C CA . VAL A 1 155 ? -2.054 5.252 -6.732 1.00 55.62 155 VAL A CA 1
ATOM 1201 C C . VAL A 1 155 ? -2.833 5.597 -5.455 1.00 55.62 155 VAL A C 1
ATOM 1203 O O . VAL A 1 155 ? -3.959 5.134 -5.292 1.00 55.62 155 VAL A O 1
ATOM 1206 N N . CYS A 1 156 ? -2.280 6.474 -4.608 1.00 57.81 156 CYS A N 1
ATOM 1207 C CA . CYS A 1 156 ? -2.950 7.047 -3.442 1.00 57.81 156 CYS A CA 1
ATOM 1208 C C . CYS A 1 156 ? -2.910 8.579 -3.528 1.00 57.81 156 CYS A C 1
ATOM 1210 O O . CYS A 1 156 ? -1.902 9.200 -3.205 1.00 57.81 156 CYS A O 1
ATOM 1212 N N . VAL A 1 157 ? -4.014 9.197 -3.960 1.00 59.12 157 VAL A N 1
ATOM 1213 C CA . VAL A 1 157 ? -4.120 10.663 -4.130 1.00 59.12 157 VAL A CA 1
ATOM 1214 C C . VAL A 1 157 ? -3.895 11.414 -2.809 1.00 59.12 157 VAL A C 1
ATOM 1216 O O . VAL A 1 157 ? -3.356 12.518 -2.809 1.00 59.12 157 VAL A O 1
ATOM 1219 N N . ASN A 1 158 ? -4.273 10.808 -1.680 1.00 73.12 158 ASN A N 1
ATOM 1220 C CA . ASN A 1 158 ? -4.009 11.322 -0.340 1.00 73.12 158 ASN A CA 1
ATOM 1221 C C . ASN A 1 158 ? -3.623 10.164 0.591 1.00 73.12 158 ASN A C 1
ATOM 1223 O O . ASN A 1 158 ? -4.484 9.520 1.188 1.00 73.12 158 ASN A O 1
ATOM 1227 N N . VAL A 1 159 ? -2.319 9.897 0.690 1.00 76.38 159 VAL A N 1
ATOM 1228 C CA . VAL A 1 159 ? -1.754 8.792 1.487 1.00 76.38 159 VAL A CA 1
ATOM 1229 C C . VAL A 1 159 ? -2.192 8.842 2.952 1.00 76.38 159 VAL A C 1
ATOM 1231 O O . VAL A 1 159 ? -2.560 7.816 3.517 1.00 76.38 159 VAL A O 1
ATOM 1234 N N . ASN A 1 160 ? -2.280 10.036 3.537 1.00 78.06 160 ASN A N 1
ATOM 1235 C CA . ASN A 1 160 ? -2.691 10.196 4.930 1.00 78.06 160 ASN A CA 1
ATOM 1236 C C . ASN A 1 160 ? -4.157 9.804 5.095 1.00 78.06 160 ASN A C 1
ATOM 1238 O O . ASN A 1 160 ? -4.495 9.007 5.967 1.00 78.06 160 ASN A O 1
ATOM 1242 N N . LEU A 1 161 ? -5.031 10.305 4.218 1.00 77.69 161 LEU A N 1
ATOM 1243 C CA . LEU A 1 161 ? -6.446 9.945 4.249 1.00 77.69 161 LEU A CA 1
ATOM 1244 C C . LEU A 1 161 ? -6.647 8.429 4.100 1.00 77.69 161 LEU A C 1
ATOM 1246 O O . LEU A 1 161 ? -7.423 7.854 4.860 1.00 77.69 161 LEU A O 1
ATOM 1250 N N . GLU A 1 162 ? -5.930 7.776 3.185 1.00 80.19 162 GLU A N 1
ATOM 1251 C CA . GLU A 1 162 ? -6.019 6.322 3.001 1.00 80.19 162 GLU A CA 1
ATOM 1252 C C . GLU A 1 162 ? -5.519 5.538 4.224 1.00 80.19 162 GLU A C 1
ATOM 1254 O O . GLU A 1 162 ? -6.207 4.627 4.691 1.00 80.19 162 GLU A O 1
ATOM 1259 N N . ALA A 1 163 ? -4.392 5.933 4.822 1.00 84.81 163 ALA A N 1
ATOM 1260 C CA . ALA A 1 163 ? -3.901 5.327 6.061 1.00 84.81 163 ALA A CA 1
ATOM 1261 C C . ALA A 1 163 ? -4.925 5.453 7.205 1.00 84.81 163 ALA A C 1
ATOM 1263 O O . ALA A 1 163 ? -5.241 4.470 7.883 1.00 84.81 163 ALA A O 1
ATOM 1264 N N . HIS A 1 164 ? -5.524 6.637 7.375 1.00 85.56 164 HIS A N 1
ATOM 1265 C CA . HIS A 1 164 ? -6.558 6.872 8.383 1.00 85.56 164 HIS A CA 1
ATOM 1266 C C . HIS A 1 164 ? -7.822 6.032 8.141 1.00 85.56 164 HIS A C 1
ATOM 1268 O O . HIS A 1 164 ? -8.392 5.505 9.101 1.00 85.56 164 HIS A O 1
ATOM 1274 N N . LYS A 1 165 ? -8.255 5.857 6.884 1.00 83.94 165 LYS A N 1
ATOM 1275 C CA . LYS A 1 165 ? -9.387 4.979 6.533 1.00 83.94 165 LYS A CA 1
ATOM 1276 C C . LYS A 1 165 ? -9.101 3.518 6.896 1.00 83.94 165 LYS A C 1
ATOM 1278 O O . LYS A 1 165 ? -9.959 2.864 7.494 1.00 83.94 165 LYS A O 1
ATOM 1283 N N . ILE A 1 166 ? -7.904 3.017 6.582 1.00 87.31 166 ILE A N 1
ATOM 1284 C CA . ILE A 1 166 ? -7.493 1.641 6.905 1.00 87.31 166 ILE A CA 1
ATOM 1285 C C . ILE A 1 166 ? -7.445 1.430 8.420 1.00 87.31 166 ILE A C 1
ATOM 1287 O O . ILE A 1 166 ? -8.033 0.470 8.916 1.00 87.31 166 ILE A O 1
ATOM 1291 N N . LEU A 1 167 ? -6.810 2.339 9.168 1.00 88.25 167 LEU A N 1
ATOM 1292 C CA . LEU A 1 167 ? -6.752 2.269 10.631 1.00 88.25 167 LEU A CA 1
ATOM 1293 C C . LEU A 1 167 ? -8.144 2.327 11.261 1.00 88.25 167 LEU A C 1
ATOM 1295 O O . LEU A 1 167 ? -8.440 1.556 12.174 1.00 88.25 167 LEU A O 1
ATOM 1299 N N . PHE A 1 168 ? -9.023 3.200 10.758 1.00 86.56 168 PHE A N 1
ATOM 1300 C CA . PHE A 1 168 ? -10.406 3.259 11.218 1.00 86.56 168 PHE A CA 1
ATOM 1301 C C . PHE A 1 168 ? -11.092 1.893 11.070 1.00 86.56 168 PHE A C 1
ATOM 1303 O O . PHE A 1 168 ? -11.676 1.384 12.028 1.00 86.56 168 PHE A O 1
ATOM 1310 N N . LEU A 1 169 ? -10.999 1.290 9.880 1.00 84.31 169 LEU A N 1
ATOM 1311 C CA . LEU A 1 169 ? -11.597 -0.012 9.591 1.00 84.31 169 LEU A CA 1
ATOM 1312 C C . LEU A 1 169 ? -10.988 -1.129 10.443 1.00 84.31 169 LEU A C 1
ATOM 1314 O O . LEU A 1 169 ? -11.725 -1.976 10.945 1.00 84.31 169 LEU A O 1
ATOM 1318 N N . ALA A 1 170 ? -9.670 -1.118 10.646 1.00 88.56 170 ALA A N 1
ATOM 1319 C CA . ALA A 1 170 ? -8.993 -2.084 11.501 1.00 88.56 170 ALA A CA 1
ATOM 1320 C C . ALA A 1 170 ? -9.555 -2.036 12.930 1.00 88.56 170 ALA A C 1
ATOM 1322 O O . ALA A 1 170 ? -10.014 -3.061 13.435 1.00 88.56 170 ALA A O 1
ATOM 1323 N N . TYR A 1 171 ? -9.623 -0.853 13.550 1.00 85.94 171 TYR A N 1
ATOM 1324 C CA . TYR A 1 171 ? -10.194 -0.721 14.893 1.00 85.94 171 TYR A CA 1
ATOM 1325 C C . TYR A 1 171 ? -11.694 -1.047 14.947 1.00 85.94 171 TYR A C 1
ATOM 1327 O O . TYR A 1 171 ? -12.148 -1.617 15.937 1.00 85.94 171 TYR A O 1
ATOM 1335 N N . TYR A 1 172 ? -12.459 -0.735 13.893 1.00 84.06 172 TYR A N 1
ATOM 1336 C CA . TYR A 1 172 ? -13.885 -1.074 13.810 1.00 84.06 172 TYR A CA 1
ATOM 1337 C C . TYR A 1 172 ? -14.136 -2.583 13.896 1.00 84.06 172 TYR A C 1
ATOM 1339 O O . TYR A 1 172 ? -15.082 -3.021 14.554 1.00 84.06 172 TYR A O 1
ATOM 1347 N N . TYR A 1 173 ? -13.288 -3.382 13.246 1.00 84.00 173 TYR A N 1
ATOM 1348 C CA . TYR A 1 173 ? -13.431 -4.835 13.227 1.00 84.00 173 TYR A CA 1
ATOM 1349 C C . TYR A 1 173 ? -12.702 -5.564 14.367 1.00 84.00 173 TYR A C 1
ATOM 1351 O O . TYR A 1 173 ? -12.931 -6.762 14.564 1.00 84.00 173 TYR A O 1
ATOM 1359 N N . MET A 1 174 ? -11.853 -4.877 15.135 1.00 85.12 174 MET A N 1
ATOM 1360 C CA . MET A 1 174 ? -11.265 -5.417 16.363 1.00 85.12 174 MET A CA 1
ATOM 1361 C C . MET A 1 174 ? -12.327 -5.660 17.454 1.00 85.12 174 MET A C 1
ATOM 1363 O O . MET A 1 174 ? -13.419 -5.085 17.422 1.00 85.12 174 MET A O 1
ATOM 1367 N N . PRO A 1 175 ? -12.026 -6.491 18.475 1.00 85.38 175 PRO A N 1
ATOM 1368 C CA . PRO A 1 175 ? -12.864 -6.588 19.663 1.00 85.38 175 PRO A CA 1
ATOM 1369 C C . PRO A 1 175 ? -13.132 -5.207 20.273 1.00 85.38 175 PRO A C 1
ATOM 1371 O O . PRO A 1 175 ? -12.217 -4.394 20.420 1.00 85.38 175 PRO A O 1
ATOM 1374 N N . ARG A 1 176 ? -14.388 -4.959 20.667 1.00 80.00 176 ARG A N 1
ATOM 1375 C CA . ARG A 1 176 ? -14.817 -3.685 21.259 1.00 80.00 176 ARG A CA 1
ATOM 1376 C C . ARG A 1 176 ? -14.165 -3.476 22.625 1.00 80.00 176 ARG A C 1
ATOM 1378 O O . ARG A 1 176 ? -14.692 -3.887 23.654 1.00 80.00 176 ARG A O 1
ATOM 1385 N N . THR A 1 177 ? -13.012 -2.825 22.610 1.00 86.69 177 THR A N 1
ATOM 1386 C CA . THR A 1 177 ? -12.270 -2.386 23.791 1.00 86.69 177 THR A CA 1
ATOM 1387 C C . THR A 1 177 ? -12.252 -0.857 23.854 1.00 86.69 177 THR A C 1
ATOM 1389 O O . THR A 1 177 ? -12.402 -0.202 22.817 1.00 86.69 177 THR A O 1
ATOM 1392 N N . PRO A 1 178 ? -12.029 -0.253 25.037 1.00 86.00 178 PRO A N 1
ATOM 1393 C CA . PRO A 1 178 ? -11.854 1.195 25.144 1.00 86.00 178 PRO A CA 1
ATOM 1394 C C . PRO A 1 178 ? -10.730 1.735 24.247 1.00 86.00 178 PRO A C 1
ATOM 1396 O O . PRO A 1 178 ? -10.874 2.812 23.675 1.00 86.00 178 PRO A O 1
ATOM 1399 N N . ALA A 1 179 ? -9.646 0.969 24.081 1.00 85.38 179 ALA A N 1
ATOM 1400 C CA . ALA A 1 179 ? -8.526 1.331 23.216 1.00 85.38 179 ALA A CA 1
ATOM 1401 C C . ALA A 1 179 ? -8.932 1.368 21.735 1.00 85.38 179 ALA A C 1
ATOM 1403 O O . ALA A 1 179 ? -8.699 2.374 21.071 1.00 85.38 179 ALA A O 1
ATOM 1404 N N . ALA A 1 180 ? -9.614 0.329 21.238 1.00 80.44 180 ALA A N 1
ATOM 1405 C CA . ALA A 1 180 ? -10.093 0.296 19.855 1.00 80.44 180 ALA A CA 1
ATOM 1406 C C . ALA A 1 180 ? -11.106 1.420 19.574 1.00 80.44 180 ALA A C 1
ATOM 1408 O O . ALA A 1 180 ? -11.003 2.112 18.565 1.00 80.44 180 ALA A O 1
ATOM 1409 N N . ALA A 1 181 ? -12.035 1.677 20.501 1.00 79.62 181 ALA A N 1
ATOM 1410 C CA . ALA A 1 181 ? -12.998 2.771 20.370 1.00 79.62 181 ALA A CA 1
ATOM 1411 C C . ALA A 1 181 ? -12.317 4.154 20.342 1.00 79.62 181 ALA A C 1
ATOM 1413 O O . ALA A 1 181 ? -12.684 5.017 19.540 1.00 79.62 181 ALA A O 1
ATOM 1414 N N . ALA A 1 182 ? -11.304 4.368 21.188 1.00 82.94 182 ALA A N 1
ATOM 1415 C CA . ALA A 1 182 ? -10.497 5.585 21.162 1.00 82.94 182 ALA A CA 1
ATOM 1416 C C . ALA A 1 182 ? -9.722 5.718 19.840 1.00 82.94 182 ALA A C 1
ATOM 1418 O O . ALA A 1 182 ? -9.747 6.786 19.227 1.00 82.94 182 ALA A O 1
ATOM 1419 N N . GLY A 1 183 ? -9.112 4.627 19.366 1.00 83.69 183 GLY A N 1
ATOM 1420 C CA . GLY A 1 183 ? -8.428 4.547 18.076 1.00 83.69 183 GLY A CA 1
ATOM 1421 C C . GLY A 1 183 ? -9.336 4.949 16.914 1.00 83.69 183 GLY A C 1
ATOM 1422 O O . GLY A 1 183 ? -8.995 5.867 16.167 1.00 83.69 183 GLY A O 1
ATOM 1423 N N . MET A 1 184 ? -10.533 4.354 16.818 1.00 83.00 184 MET A N 1
ATOM 1424 C CA . MET A 1 184 ? -11.552 4.716 15.820 1.00 83.00 184 MET A CA 1
ATOM 1425 C C . MET A 1 184 ? -11.902 6.204 15.858 1.00 83.00 184 MET A C 1
ATOM 1427 O O . MET A 1 184 ? -11.944 6.859 14.817 1.00 83.00 184 MET A O 1
ATOM 1431 N N . LYS A 1 185 ? -12.162 6.753 17.053 1.00 80.44 185 LYS A N 1
ATOM 1432 C CA . LYS A 1 185 ? -12.571 8.155 17.219 1.00 80.44 185 LYS A CA 1
ATOM 1433 C C . LYS A 1 185 ? -11.485 9.126 16.752 1.00 80.44 185 LYS A C 1
ATOM 1435 O O . LYS A 1 185 ? -11.802 10.136 16.118 1.00 80.44 185 LYS A O 1
ATOM 1440 N N . THR A 1 186 ? -10.222 8.812 17.036 1.00 83.94 186 THR A N 1
ATOM 1441 C CA . THR A 1 186 ? -9.068 9.581 16.552 1.00 83.94 186 THR A CA 1
ATOM 1442 C C . THR A 1 186 ? -9.049 9.620 15.027 1.00 83.94 186 THR A C 1
ATOM 1444 O O . THR A 1 186 ? -9.018 10.708 14.453 1.00 83.94 186 THR A O 1
ATOM 1447 N N . GLN A 1 187 ? -9.174 8.462 14.368 1.00 84.25 187 GLN A N 1
ATOM 1448 C CA . GLN A 1 187 ? -9.149 8.404 12.903 1.00 84.25 187 GLN A CA 1
ATOM 1449 C C . GLN A 1 187 ? -10.348 9.132 12.283 1.00 84.25 187 GLN A C 1
ATOM 1451 O O . GLN A 1 187 ? -10.182 9.914 11.350 1.00 84.25 187 GLN A O 1
ATOM 1456 N N . TYR A 1 188 ? -11.552 8.941 12.834 1.00 76.75 188 TYR A N 1
ATOM 1457 C CA . TYR A 1 188 ? -12.762 9.617 12.356 1.00 76.75 188 TYR A CA 1
ATOM 1458 C C . TYR A 1 188 ? -12.625 11.140 12.380 1.00 76.75 188 TYR A C 1
ATOM 1460 O O . TYR A 1 188 ? -13.010 11.802 11.420 1.00 76.75 188 TYR A O 1
ATOM 1468 N N . SER A 1 189 ? -12.055 11.691 13.455 1.00 73.44 189 SER A N 1
ATOM 1469 C CA . SER A 1 189 ? -11.887 13.141 13.606 1.00 73.44 189 SER A CA 1
ATOM 1470 C C . SER A 1 189 ? -11.032 13.724 12.477 1.00 73.44 189 SER A C 1
ATOM 1472 O O . SER A 1 189 ? -11.371 14.772 11.928 1.00 73.44 189 SER A O 1
ATOM 1474 N N . PHE A 1 190 ? -9.968 13.017 12.082 1.00 78.81 190 PHE A N 1
ATOM 1475 C CA . PHE A 1 190 ? -9.145 13.413 10.943 1.00 78.81 190 PHE A CA 1
ATOM 1476 C C . PHE A 1 190 ? -9.880 13.271 9.611 1.00 78.81 190 PHE A C 1
ATOM 1478 O O . PHE A 1 190 ? -9.862 14.201 8.802 1.00 78.81 190 PHE A O 1
ATOM 1485 N N . ILE A 1 191 ? -10.528 12.123 9.388 1.00 75.62 191 ILE A N 1
ATOM 1486 C CA . ILE A 1 191 ? -11.250 11.838 8.145 1.00 75.62 191 ILE A CA 1
ATOM 1487 C C . ILE A 1 191 ? -12.318 12.913 7.935 1.00 75.62 191 ILE A C 1
ATOM 1489 O O . ILE A 1 191 ? -12.267 13.611 6.926 1.00 75.62 191 ILE A O 1
ATOM 1493 N N . ALA A 1 192 ? -13.208 13.124 8.908 1.00 69.06 192 ALA A N 1
ATOM 1494 C CA . ALA A 1 192 ? -14.300 14.096 8.831 1.00 69.06 192 ALA A CA 1
ATOM 1495 C C . ALA A 1 192 ? -13.809 15.540 8.618 1.00 69.06 192 ALA A C 1
ATOM 1497 O O . ALA A 1 192 ? -14.436 16.297 7.883 1.00 69.06 192 ALA A O 1
ATOM 1498 N N . GLY A 1 193 ? -12.673 15.920 9.215 1.00 68.69 193 GLY A N 1
ATOM 1499 C CA . GLY A 1 193 ? -12.068 17.240 9.008 1.00 68.69 193 GLY A CA 1
ATOM 1500 C C . GLY A 1 193 ? -11.487 17.454 7.604 1.00 68.69 193 GLY A C 1
ATOM 1501 O O . GLY A 1 193 ? -11.463 18.584 7.125 1.00 68.69 193 GLY A O 1
ATOM 1502 N N . ASN A 1 194 ? -11.051 16.382 6.931 1.00 65.00 194 ASN A N 1
ATOM 1503 C CA . ASN A 1 194 ? -10.407 16.432 5.610 1.00 65.00 194 ASN A CA 1
ATOM 1504 C C . ASN A 1 194 ? -11.313 15.995 4.450 1.00 65.00 194 ASN A C 1
ATOM 1506 O O . ASN A 1 194 ? -10.896 16.017 3.294 1.00 65.00 194 ASN A O 1
ATOM 1510 N N . THR A 1 195 ? -12.556 15.620 4.738 1.00 60.62 195 THR A N 1
ATOM 1511 C CA . THR A 1 195 ? -13.560 15.253 3.738 1.00 60.62 195 THR A CA 1
ATOM 1512 C C . THR A 1 195 ? -14.762 16.190 3.847 1.00 60.62 195 THR A C 1
ATOM 1514 O O . THR A 1 195 ? -15.791 15.861 4.427 1.00 60.62 195 THR A O 1
ATOM 1517 N N . SER A 1 196 ? -14.646 17.402 3.294 1.00 47.94 196 SER A N 1
ATOM 1518 C CA . SER A 1 196 ? -15.802 18.296 3.163 1.00 47.94 196 SER A CA 1
ATOM 1519 C C . SER A 1 196 ? -16.782 17.758 2.108 1.00 47.94 196 SER A C 1
ATOM 1521 O O . SER A 1 196 ? -16.384 17.259 1.053 1.00 47.94 196 SER A O 1
ATOM 1523 N N . GLU A 1 197 ? -18.091 17.875 2.360 1.00 43.53 197 GLU A N 1
ATOM 1524 C CA . GLU A 1 197 ? -19.154 17.385 1.460 1.00 43.53 197 GLU A CA 1
ATOM 1525 C C . GLU A 1 197 ? -19.095 17.973 0.033 1.00 43.53 197 GLU A C 1
ATOM 1527 O O . GLU A 1 197 ? -19.660 17.395 -0.906 1.00 43.53 197 GLU A O 1
ATOM 1532 N N . THR A 1 198 ? -18.396 19.097 -0.143 1.00 39.34 198 THR A N 1
ATOM 1533 C CA . THR A 1 198 ? -18.338 19.897 -1.372 1.00 39.34 198 THR A CA 1
ATOM 1534 C C . THR A 1 198 ? -17.187 19.540 -2.319 1.00 39.34 198 THR A C 1
ATOM 1536 O O . THR A 1 198 ? -17.225 19.972 -3.467 1.00 39.34 198 THR A O 1
ATOM 1539 N N . GLY A 1 199 ? -16.192 18.752 -1.886 1.00 39.44 199 GLY A N 1
ATOM 1540 C CA . GLY A 1 199 ? -14.956 18.510 -2.656 1.00 39.44 199 GLY A CA 1
ATOM 1541 C C . GLY A 1 199 ? -14.687 17.068 -3.103 1.00 39.44 199 GLY A C 1
ATOM 1542 O O . GLY A 1 199 ? -13.674 16.816 -3.749 1.00 39.44 199 GLY A O 1
ATOM 1543 N N . ILE A 1 200 ? -15.550 16.108 -2.768 1.00 43.34 200 ILE A N 1
ATOM 1544 C CA . ILE A 1 200 ? -15.290 14.680 -3.015 1.00 43.34 200 ILE A CA 1
ATOM 1545 C C . ILE A 1 200 ? -15.945 14.245 -4.330 1.00 43.34 200 ILE A C 1
ATOM 1547 O O . ILE A 1 200 ? -17.175 14.234 -4.437 1.00 43.34 200 ILE A O 1
ATOM 1551 N N . ASN A 1 201 ? -15.114 13.867 -5.305 1.00 40.31 201 ASN A N 1
ATOM 1552 C CA . ASN A 1 201 ? -15.521 13.423 -6.642 1.00 40.31 201 ASN A CA 1
ATOM 1553 C C . ASN A 1 201 ? -15.916 11.930 -6.716 1.00 40.31 201 ASN A C 1
ATOM 1555 O O . ASN A 1 201 ? -16.266 11.448 -7.786 1.00 40.31 201 ASN A O 1
ATOM 1559 N N . GLU A 1 202 ? -15.907 11.177 -5.609 1.00 45.88 202 GLU A N 1
ATOM 1560 C CA . GLU A 1 202 ? -16.303 9.761 -5.626 1.00 45.88 202 GLU A CA 1
ATOM 1561 C C . GLU A 1 202 ? -17.300 9.397 -4.519 1.00 45.88 202 GLU A C 1
ATOM 1563 O O . GLU A 1 202 ? -17.187 9.766 -3.350 1.00 45.88 202 GLU A O 1
ATOM 1568 N N . SER A 1 203 ? -18.324 8.649 -4.917 1.00 52.78 203 SER A N 1
ATOM 1569 C CA . SER A 1 203 ? -19.458 8.216 -4.099 1.00 52.78 203 SER A CA 1
ATOM 1570 C C . SER A 1 203 ? -19.060 7.342 -2.900 1.00 52.78 203 SER A C 1
ATOM 1572 O O . SER A 1 203 ? -19.774 7.347 -1.896 1.00 52.78 203 SER A O 1
ATOM 1574 N N . ALA A 1 204 ? -17.922 6.643 -2.961 1.00 50.97 204 ALA A N 1
ATOM 1575 C CA . ALA A 1 204 ? -17.462 5.708 -1.933 1.00 50.97 204 ALA A CA 1
ATOM 1576 C C . ALA A 1 204 ? -17.069 6.389 -0.609 1.00 50.97 204 ALA A C 1
ATOM 1578 O O . ALA A 1 204 ? -17.476 5.923 0.453 1.00 50.97 204 ALA A O 1
ATOM 1579 N N . ASP A 1 205 ? -16.379 7.530 -0.650 1.00 53.31 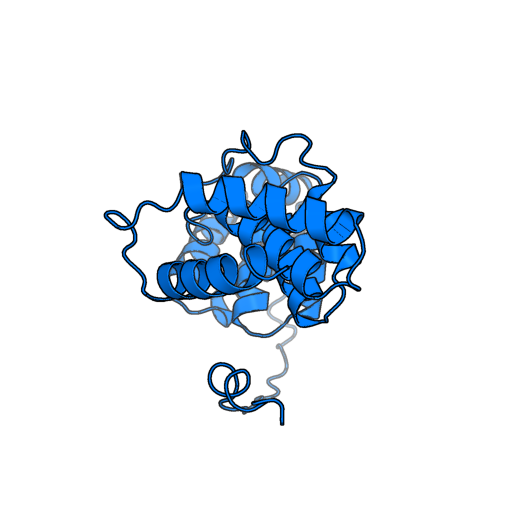205 ASP A N 1
ATOM 1580 C CA . ASP A 1 205 ? -15.932 8.248 0.554 1.00 53.31 205 ASP A CA 1
ATOM 1581 C C . ASP A 1 205 ? -17.095 8.891 1.316 1.00 53.31 205 ASP A C 1
ATOM 1583 O O . ASP A 1 205 ? -17.142 8.860 2.546 1.00 53.31 205 ASP A O 1
ATOM 1587 N N . LYS A 1 206 ? -18.100 9.399 0.591 1.00 53.97 206 LYS A N 1
ATOM 1588 C CA . LYS A 1 206 ? -19.350 9.894 1.193 1.00 53.97 206 LYS A CA 1
ATOM 1589 C C . LYS A 1 206 ? -20.160 8.766 1.834 1.00 53.97 206 LYS A C 1
ATOM 1591 O O . LYS A 1 206 ? -20.777 8.969 2.879 1.00 53.97 206 LYS A O 1
ATOM 1596 N N . ILE A 1 207 ? -20.178 7.581 1.219 1.00 55.66 207 ILE A N 1
ATOM 1597 C CA . ILE A 1 207 ? -20.825 6.390 1.789 1.00 55.66 207 ILE A CA 1
ATOM 1598 C C . ILE A 1 207 ? -20.065 5.925 3.034 1.00 55.66 207 ILE A C 1
ATOM 1600 O O . ILE A 1 207 ? -20.691 5.657 4.057 1.00 55.66 207 ILE A O 1
ATOM 1604 N N . PHE A 1 208 ? -18.733 5.904 2.978 1.00 63.97 208 PHE A N 1
ATOM 1605 C CA . PHE A 1 208 ? -17.877 5.560 4.106 1.00 63.97 208 PHE A CA 1
ATOM 1606 C C . PHE A 1 208 ? -18.126 6.500 5.289 1.00 63.97 208 PHE A C 1
ATOM 1608 O O . PHE A 1 208 ? -18.461 6.031 6.370 1.00 63.97 208 PHE A O 1
ATOM 1615 N N . LEU A 1 209 ? -18.117 7.819 5.077 1.00 62.25 209 LEU A N 1
ATOM 1616 C CA . LEU A 1 209 ? -18.435 8.807 6.114 1.00 62.25 209 LEU A CA 1
ATOM 1617 C C . LEU A 1 209 ? -19.806 8.601 6.754 1.00 62.25 209 LEU A C 1
ATOM 1619 O O . LEU A 1 209 ? -19.917 8.668 7.974 1.00 62.25 209 LEU A O 1
ATOM 1623 N N . LYS A 1 210 ? -20.842 8.308 5.959 1.00 62.41 210 LYS A N 1
ATOM 1624 C CA . LYS A 1 210 ? -22.186 8.026 6.488 1.00 62.41 210 LYS A CA 1
ATOM 1625 C C . LYS A 1 210 ? -22.211 6.774 7.365 1.00 62.41 210 LYS A C 1
ATOM 1627 O O . LYS A 1 210 ? -22.858 6.786 8.410 1.00 62.41 210 LYS A O 1
ATOM 1632 N N . ILE A 1 211 ? -21.506 5.716 6.958 1.00 61.72 211 ILE A N 1
ATOM 1633 C CA . ILE A 1 211 ? -21.380 4.477 7.738 1.00 61.72 211 ILE A CA 1
ATOM 1634 C C . ILE A 1 211 ? -20.650 4.766 9.052 1.00 61.72 211 ILE A C 1
ATOM 1636 O O . ILE A 1 211 ? -21.139 4.414 10.123 1.00 61.72 211 ILE A O 1
ATOM 1640 N N . ILE A 1 212 ? -19.523 5.476 8.989 1.00 63.44 212 ILE A N 1
ATOM 1641 C CA . ILE A 1 212 ? -18.741 5.803 10.179 1.00 63.44 212 ILE A CA 1
ATOM 1642 C C . ILE A 1 212 ? -19.517 6.715 11.133 1.00 63.44 212 ILE A C 1
ATOM 1644 O O . ILE A 1 212 ? -19.495 6.494 12.338 1.00 63.44 212 ILE A O 1
ATOM 1648 N N . GLN A 1 213 ? -20.199 7.742 10.623 1.00 62.75 213 GLN A N 1
ATOM 1649 C CA . GLN A 1 213 ? -20.957 8.687 11.442 1.00 62.75 213 GLN A CA 1
ATOM 1650 C C . GLN A 1 213 ? -22.124 7.998 12.161 1.00 62.75 213 GLN A C 1
ATOM 1652 O O . GLN A 1 213 ? -22.439 8.368 13.291 1.00 62.75 213 GLN A O 1
ATOM 1657 N N . GLY A 1 214 ? -22.743 6.992 11.537 1.00 60.22 214 GLY A N 1
ATOM 1658 C CA . GLY A 1 214 ? -23.730 6.135 12.191 1.00 60.22 214 GLY A CA 1
ATOM 1659 C C . GLY A 1 214 ? -23.116 5.340 13.342 1.00 60.22 214 GLY A C 1
ATOM 1660 O O . GLY A 1 214 ? -23.610 5.416 14.461 1.00 60.22 214 GLY A O 1
ATOM 1661 N N . GLU A 1 215 ? -22.001 4.654 13.087 1.00 61.06 215 GLU A N 1
ATOM 1662 C CA . GLU A 1 215 ? -21.356 3.751 14.050 1.00 61.06 215 GLU A CA 1
ATOM 1663 C C . GLU A 1 215 ? -20.655 4.486 15.207 1.00 61.06 215 GLU A C 1
ATOM 1665 O O . GLU A 1 215 ? -20.779 4.075 16.359 1.00 61.06 215 GLU A O 1
ATOM 1670 N N . ALA A 1 216 ? -19.966 5.601 14.937 1.00 57.28 216 ALA A N 1
ATOM 1671 C CA . ALA A 1 216 ? -19.239 6.390 15.937 1.00 57.28 216 ALA A CA 1
ATOM 1672 C C . ALA A 1 216 ? -20.160 7.132 16.924 1.00 57.28 216 ALA A C 1
ATOM 1674 O O . ALA A 1 216 ? -19.713 7.518 18.005 1.00 57.28 216 ALA A O 1
ATOM 1675 N N . ASN A 1 217 ? -21.432 7.341 16.563 1.00 55.31 217 ASN A N 1
ATOM 1676 C CA . ASN A 1 217 ? -22.423 8.026 17.400 1.00 55.31 217 ASN A CA 1
ATOM 1677 C C . ASN A 1 217 ? -23.409 7.073 18.097 1.00 55.31 217 ASN A C 1
ATOM 1679 O O . ASN A 1 217 ? -24.182 7.513 18.952 1.00 55.31 217 ASN A O 1
ATOM 1683 N N . THR A 1 218 ? -23.382 5.777 17.780 1.00 51.06 218 THR A N 1
ATOM 1684 C CA . THR A 1 218 ? -24.103 4.752 18.548 1.00 51.06 218 THR A CA 1
ATOM 1685 C C . THR A 1 218 ? -23.322 4.377 19.806 1.00 51.06 218 THR A C 1
ATOM 1687 O O . THR A 1 218 ? -22.212 3.856 19.725 1.00 51.06 218 THR A O 1
ATOM 1690 N N . LYS A 1 219 ? -23.919 4.678 20.965 1.00 44.09 219 LYS A N 1
ATOM 1691 C CA . LYS A 1 219 ? -23.440 4.316 22.308 1.00 44.09 219 LYS A CA 1
ATOM 1692 C C . LYS A 1 219 ? -23.508 2.815 22.569 1.00 44.09 219 LYS A C 1
ATOM 1694 O O . LYS A 1 219 ? -24.507 2.196 22.140 1.00 44.09 219 LYS A O 1
#

Sequence (219 aa):
MRNNFFLTLLFFSLFAISCNKIDTDSNPSRLFQAGGRAASESAVGEAWSSLYAGDHEAAAAKFAAVLGSGDEDFIAEQSAATGLRCGFGYSLLRAGRNDEALYQFEFEADRLIESAIGAAGIYLARREYAECERKFAAFDKLYYESSPYARNFKVCVNVNLEAHKILFLAYYYMPRTPAAAAGMKTQYSFIAGNTSETGINESADKIFLKIIQGEANTK